Protein AF-A0A1L8MYR6-F1 (afdb_monomer_lite)

Sequence (296 aa):
MPVDNTTSDYEYAQKNYGFNWADGHLKSYANGYNIDGSSSDFSISAGVRAVRGEEGVYGVNNFDNTSAYTITDNATGLMWSKYDDGYINDDGTIMDDTDEGWGEGKTWTDTLTWVQTMNDASYGGHDDWRLPDVKELQSIVEYEKTVLPALDDGYFTLSREDCFVWSSTTCGDFTEMADYIAIGRGYGINLDDNTDSSSATVNDFVDTHGSGCMRADYKDTESTTTSLTTNYTVSQAPLLSREKWLDIYGFDTDDMSNYPYDYTDDTFTEFDLTNSENAADYIVLYNYALLVRDTE

Radius of gyration: 19.34 Å; chains: 1; bounding box: 52×50×55 Å

pLDDT: mean 80.3, std 16.9, range [21.88, 98.62]

Secondary structure (DSSP, 8-state):
----TTS-HHHHEEEEEEE-TTTS-EEEEEEEEETTS-EEEEE-----------TTSSS---EEE-SSSEEEETTTTEEEESB-GGGB-TTSPBPPTTSTTTT--B-HHHHHHHHHHHHHTTGGG-S--BPPPHHHHHHH--TT--SSSSS-TTT-B-S-SS-EEEEEEEPSS-TTEEEEEESS--EEE--SS-S-TT---GGGEEESS-TT-EEEEESSSSEEEEETTEEEEE---HHHHHHHHHHHHT--TT-GGG-----S--PPPP--GGG-S-GGGGS-PPBB---EEE--

Structure (mmCIF, N/CA/C/O backbone):
data_AF-A0A1L8MYR6-F1
#
_entry.id   AF-A0A1L8MYR6-F1
#
loop_
_atom_site.group_PDB
_atom_site.id
_atom_site.type_symbol
_atom_site.label_atom_id
_atom_site.label_alt_id
_atom_site.label_comp_id
_atom_site.label_asym_id
_atom_site.label_entity_id
_atom_site.label_seq_id
_atom_site.pdbx_PDB_ins_code
_atom_site.Cartn_x
_atom_site.Cartn_y
_atom_site.Cartn_z
_atom_site.occupancy
_atom_site.B_iso_or_equiv
_atom_site.auth_seq_id
_atom_site.auth_comp_id
_atom_site.auth_asym_id
_atom_site.auth_atom_id
_atom_site.pdbx_PDB_model_num
ATOM 1 N N . MET A 1 1 ? 2.474 1.208 -37.528 1.00 23.73 1 MET A N 1
ATOM 2 C CA . MET A 1 1 ? 1.670 1.432 -36.312 1.00 23.73 1 MET A CA 1
ATOM 3 C C . MET A 1 1 ? 2.660 1.992 -35.309 1.00 23.73 1 MET A C 1
ATOM 5 O O . MET A 1 1 ? 3.720 1.382 -35.218 1.00 23.73 1 MET A O 1
ATOM 9 N N . PRO A 1 2 ? 2.446 3.178 -34.722 1.00 24.22 2 PRO A N 1
ATOM 10 C CA . PRO A 1 2 ? 3.369 3.674 -33.709 1.00 24.22 2 PRO A CA 1
ATOM 11 C C . PRO A 1 2 ? 3.328 2.698 -32.529 1.00 24.22 2 PRO A C 1
ATOM 13 O O . PRO A 1 2 ? 2.243 2.261 -32.151 1.00 24.22 2 PRO A O 1
ATOM 16 N N . VAL A 1 3 ? 4.503 2.274 -32.068 1.00 21.88 3 VAL A N 1
ATOM 17 C CA . VAL A 1 3 ? 4.660 1.427 -30.884 1.00 21.88 3 VAL A CA 1
ATOM 18 C C . VAL A 1 3 ? 4.468 2.362 -29.701 1.00 21.88 3 VAL A C 1
ATOM 20 O O . VAL A 1 3 ? 5.158 3.377 -29.608 1.00 21.88 3 VAL A O 1
ATOM 23 N N . ASP A 1 4 ? 3.443 2.092 -28.909 1.00 26.50 4 ASP A N 1
ATOM 24 C CA . ASP A 1 4 ? 3.177 2.811 -27.678 1.00 26.50 4 ASP A CA 1
ATOM 25 C C . ASP A 1 4 ? 4.220 2.362 -26.650 1.00 26.50 4 ASP A C 1
ATOM 27 O O . ASP A 1 4 ? 4.202 1.214 -26.217 1.00 26.50 4 ASP A O 1
ATOM 31 N N . ASN A 1 5 ? 5.198 3.221 -26.360 1.00 29.94 5 ASN A N 1
ATOM 32 C CA . ASN A 1 5 ? 6.309 2.912 -25.454 1.00 29.94 5 ASN A CA 1
ATOM 33 C C . ASN A 1 5 ? 5.962 3.240 -23.988 1.00 29.94 5 ASN A C 1
ATOM 35 O O . ASN A 1 5 ? 6.862 3.302 -23.158 1.00 29.94 5 ASN A O 1
ATOM 39 N N . THR A 1 6 ? 4.684 3.479 -23.664 1.00 37.59 6 THR A N 1
ATOM 40 C CA . THR A 1 6 ? 4.226 3.761 -22.291 1.00 37.59 6 THR A CA 1
ATOM 41 C C . THR A 1 6 ? 3.677 2.533 -21.565 1.00 37.59 6 THR A C 1
ATOM 43 O O . THR A 1 6 ? 3.266 2.641 -20.415 1.00 37.59 6 THR A O 1
ATOM 46 N N . THR A 1 7 ? 3.667 1.361 -22.203 1.00 50.47 7 THR A N 1
ATOM 47 C CA . THR A 1 7 ? 3.293 0.092 -21.567 1.00 50.47 7 THR A CA 1
ATOM 48 C C . THR A 1 7 ? 4.437 -0.897 -21.696 1.00 50.47 7 THR A C 1
ATOM 50 O O . THR A 1 7 ? 4.795 -1.296 -22.802 1.00 50.47 7 THR A O 1
ATOM 53 N N . SER A 1 8 ? 5.013 -1.286 -20.561 1.00 60.59 8 SER A N 1
ATOM 54 C CA . SER A 1 8 ? 5.975 -2.383 -20.492 1.00 60.59 8 SER A CA 1
ATOM 55 C C . SER A 1 8 ? 5.298 -3.677 -20.951 1.00 60.59 8 SER A C 1
ATOM 57 O O . SER A 1 8 ? 4.188 -3.971 -20.501 1.00 60.59 8 SER A O 1
ATOM 59 N N . ASP A 1 9 ? 5.965 -4.501 -21.770 1.00 64.25 9 ASP A N 1
ATOM 60 C CA . ASP A 1 9 ? 5.505 -5.868 -22.099 1.00 64.25 9 ASP A CA 1
ATOM 61 C C . ASP A 1 9 ? 5.210 -6.690 -20.827 1.00 64.25 9 ASP A C 1
ATOM 63 O O . ASP A 1 9 ? 4.434 -7.648 -20.838 1.00 64.25 9 ASP A O 1
ATOM 67 N N . TYR A 1 10 ? 5.803 -6.275 -19.706 1.00 73.81 10 TYR A N 1
ATOM 68 C CA . TYR A 1 10 ? 5.585 -6.814 -18.377 1.00 73.81 10 TYR A CA 1
ATOM 69 C C . TYR A 1 10 ? 4.136 -6.717 -17.890 1.00 73.81 10 TYR A C 1
ATOM 71 O O . TYR A 1 10 ? 3.681 -7.618 -17.190 1.00 73.81 10 TYR A O 1
ATOM 79 N N . GLU A 1 11 ? 3.386 -5.675 -18.255 1.00 73.75 11 GLU A N 1
ATOM 80 C CA . GLU A 1 11 ? 1.979 -5.528 -17.852 1.00 73.75 11 GLU A CA 1
ATOM 81 C C . GLU A 1 11 ? 1.106 -6.626 -18.457 1.00 73.75 11 GLU A C 1
ATOM 83 O O . GLU A 1 11 ? 0.188 -7.133 -17.814 1.00 73.75 11 GLU A O 1
ATOM 88 N N . TYR A 1 12 ? 1.435 -7.032 -19.682 1.00 78.31 12 TYR A N 1
ATOM 89 C CA . TYR A 1 12 ? 0.698 -8.045 -20.423 1.00 78.31 12 TYR A CA 1
ATOM 90 C C . TYR A 1 12 ? 1.227 -9.455 -20.186 1.00 78.31 12 TYR A C 1
ATOM 92 O O . TYR A 1 12 ? 0.582 -10.409 -20.617 1.00 78.31 12 TYR A O 1
ATOM 100 N N . ALA A 1 13 ? 2.365 -9.611 -19.508 1.00 80.56 13 ALA A N 1
ATOM 101 C CA . ALA A 1 13 ? 2.983 -10.901 -19.251 1.00 80.56 13 ALA A CA 1
ATOM 102 C C . ALA A 1 13 ? 2.261 -11.678 -18.138 1.00 80.56 13 ALA A C 1
ATOM 104 O O . ALA A 1 13 ? 1.890 -11.137 -17.098 1.00 80.56 13 ALA A O 1
ATOM 105 N N . GLN A 1 14 ? 2.139 -12.993 -18.317 1.00 84.50 14 GLN A N 1
ATOM 106 C CA . GLN A 1 14 ? 1.873 -13.909 -17.216 1.00 84.50 14 GLN A CA 1
ATOM 107 C C . GLN A 1 14 ? 3.090 -13.978 -16.300 1.00 84.50 14 GLN A C 1
ATOM 109 O O . GLN A 1 14 ? 4.234 -14.129 -16.745 1.00 84.50 14 GLN A O 1
ATOM 114 N N . LYS A 1 15 ? 2.822 -13.917 -15.000 1.00 81.62 15 LYS A N 1
ATOM 115 C CA . LYS A 1 15 ? 3.837 -13.764 -13.966 1.00 81.62 15 LYS A CA 1
ATOM 116 C C . LYS A 1 15 ? 3.806 -14.946 -13.008 1.00 81.62 15 LYS A C 1
ATOM 118 O O . LYS A 1 15 ? 2.746 -15.450 -12.651 1.00 81.62 15 LYS A O 1
ATOM 123 N N . ASN A 1 16 ? 4.985 -15.369 -12.570 1.00 82.81 16 ASN A N 1
ATOM 124 C CA . ASN A 1 16 ? 5.144 -16.210 -11.390 1.00 82.81 16 ASN A CA 1
ATOM 125 C C . ASN A 1 16 ? 5.696 -15.352 -10.256 1.00 82.81 16 ASN A C 1
ATOM 127 O O . ASN A 1 16 ? 6.673 -14.637 -10.468 1.00 82.81 16 ASN A O 1
ATOM 131 N N . TYR A 1 17 ? 5.128 -15.469 -9.061 1.00 83.19 17 TYR A N 1
ATOM 132 C CA . TYR A 1 17 ? 5.632 -14.771 -7.882 1.00 83.19 17 TYR A CA 1
ATOM 133 C C . TYR A 1 17 ? 6.582 -15.662 -7.093 1.00 83.19 17 TYR A C 1
ATOM 135 O O . TYR A 1 17 ? 6.371 -16.870 -6.953 1.00 83.19 17 TYR A O 1
ATOM 143 N N . GLY A 1 18 ? 7.653 -15.068 -6.580 1.00 81.56 18 GLY A N 1
ATOM 144 C CA . GLY A 1 18 ? 8.654 -15.776 -5.801 1.00 81.56 18 GLY A CA 1
ATOM 145 C C . GLY A 1 18 ? 9.415 -14.849 -4.871 1.00 81.56 18 GLY A C 1
ATOM 146 O O . GLY A 1 18 ? 9.672 -13.691 -5.189 1.00 81.56 18 GLY A O 1
ATOM 147 N N . PHE A 1 19 ? 9.793 -15.380 -3.711 1.00 83.69 19 PHE A N 1
ATOM 148 C CA . PHE A 1 19 ? 10.692 -14.683 -2.804 1.00 83.69 19 PHE A CA 1
ATOM 149 C C . PHE A 1 19 ? 12.119 -14.750 -3.348 1.00 83.69 19 PHE A C 1
ATOM 151 O O . PHE A 1 19 ? 12.709 -15.836 -3.454 1.00 83.69 19 PHE A O 1
ATOM 158 N N . ASN A 1 20 ? 12.674 -13.592 -3.683 1.00 80.44 20 ASN A N 1
ATOM 159 C CA . ASN A 1 20 ? 14.042 -13.470 -4.138 1.00 80.44 20 ASN A CA 1
ATOM 160 C C . ASN A 1 20 ? 14.990 -13.414 -2.934 1.00 80.44 20 ASN A C 1
ATOM 162 O O . ASN A 1 20 ? 15.002 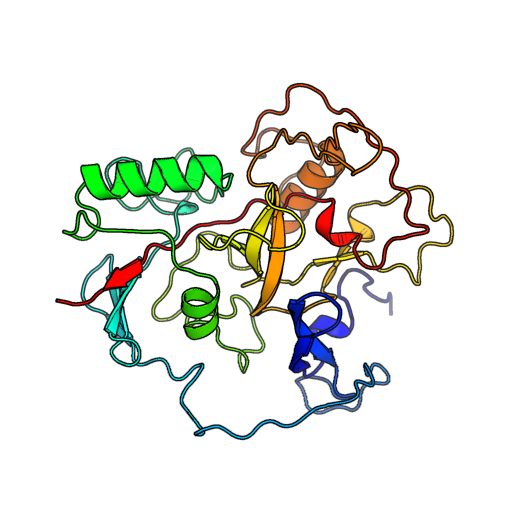-12.476 -2.148 1.00 80.44 20 ASN A O 1
ATOM 166 N N . TRP A 1 21 ? 15.823 -14.443 -2.794 1.00 75.62 21 TRP A N 1
ATOM 167 C CA . TRP A 1 21 ? 16.805 -14.529 -1.710 1.00 75.62 21 TRP A CA 1
ATOM 168 C C . TRP A 1 21 ? 18.002 -13.585 -1.869 1.00 75.62 21 TRP A C 1
ATOM 170 O O . TRP A 1 21 ? 18.764 -13.443 -0.915 1.00 75.62 21 TRP A O 1
ATOM 180 N N . ALA A 1 22 ? 18.216 -13.013 -3.057 1.00 71.88 22 ALA A N 1
ATOM 181 C CA . ALA A 1 22 ? 19.333 -12.105 -3.303 1.00 71.88 22 ALA A CA 1
ATOM 182 C C . ALA A 1 22 ? 19.083 -10.709 -2.720 1.00 71.88 22 ALA A C 1
ATOM 184 O O . ALA A 1 22 ? 20.019 -10.099 -2.218 1.00 71.88 22 ALA A O 1
ATOM 185 N N . ASP A 1 23 ? 17.835 -10.241 -2.773 1.00 69.25 23 ASP A N 1
ATOM 186 C CA . ASP A 1 23 ? 17.436 -8.896 -2.347 1.00 69.25 23 ASP A CA 1
ATOM 187 C C . ASP A 1 23 ? 16.376 -8.898 -1.234 1.00 69.25 23 ASP A C 1
ATOM 189 O O . ASP A 1 23 ? 16.026 -7.838 -0.739 1.00 69.25 23 ASP A O 1
ATOM 193 N N . GLY A 1 24 ? 15.854 -10.061 -0.829 1.00 75.31 24 GLY A N 1
ATOM 194 C CA . GLY A 1 24 ? 14.899 -10.177 0.273 1.00 75.31 24 GLY A CA 1
ATOM 195 C C . GLY A 1 24 ? 13.461 -9.774 -0.064 1.00 75.31 24 GLY A C 1
ATOM 196 O O . GLY A 1 24 ? 12.658 -9.649 0.859 1.00 75.31 24 GLY A O 1
ATOM 197 N N . HIS A 1 25 ? 13.114 -9.6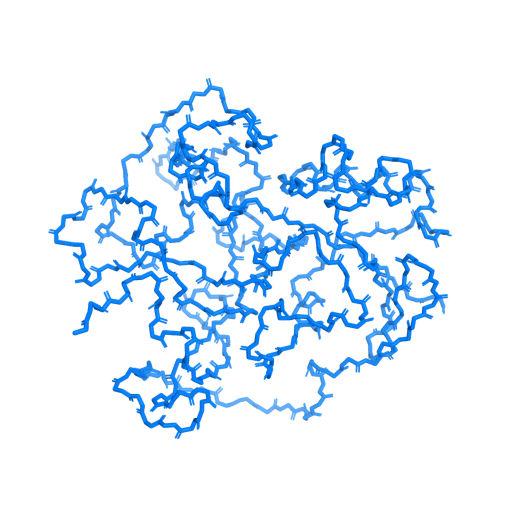04 -1.342 1.00 78.56 25 HIS A N 1
ATOM 198 C CA . HIS A 1 25 ? 11.799 -9.118 -1.762 1.00 78.56 25 HIS A CA 1
ATOM 199 C C . HIS A 1 25 ? 10.951 -10.192 -2.454 1.00 78.56 25 HIS A C 1
ATOM 201 O O . HIS A 1 25 ? 11.456 -11.097 -3.126 1.00 78.56 25 HIS A O 1
ATOM 207 N N . LEU A 1 26 ? 9.626 -10.071 -2.336 1.00 83.12 26 LEU A N 1
ATOM 208 C CA . LEU A 1 26 ? 8.692 -10.789 -3.202 1.00 83.12 26 LEU A CA 1
ATOM 209 C C . LEU A 1 26 ? 8.653 -10.110 -4.575 1.00 83.12 26 LEU A C 1
ATOM 211 O O . LEU A 1 26 ? 8.253 -8.952 -4.689 1.00 83.12 26 LEU A O 1
ATOM 215 N N . LYS A 1 27 ? 9.047 -10.845 -5.615 1.00 79.25 27 LYS A N 1
ATOM 216 C CA . LYS A 1 27 ? 9.094 -10.360 -6.996 1.00 79.25 27 LYS A CA 1
ATOM 217 C C . LYS A 1 27 ? 8.232 -11.217 -7.900 1.00 79.25 27 LYS A C 1
ATOM 219 O O . LYS A 1 27 ? 8.020 -12.403 -7.633 1.00 79.25 27 LYS A O 1
ATOM 224 N N . SER A 1 28 ? 7.776 -10.615 -8.988 1.00 81.75 28 SER A N 1
ATOM 225 C CA . SER A 1 28 ? 7.166 -11.351 -10.079 1.00 81.75 28 SER A CA 1
ATOM 226 C C . SER A 1 28 ? 8.189 -11.609 -11.193 1.00 81.75 28 SER A C 1
ATOM 228 O O . SER A 1 28 ? 9.241 -10.967 -11.270 1.00 81.75 28 SER A O 1
ATOM 230 N N . TYR A 1 29 ? 7.938 -12.638 -11.999 1.00 83.81 29 TYR A N 1
ATOM 231 C CA . TYR A 1 29 ? 8.828 -13.093 -13.062 1.00 83.81 29 TYR A CA 1
ATOM 232 C C . TYR A 1 29 ? 8.002 -13.536 -14.267 1.00 83.81 29 TYR A C 1
ATOM 234 O O . TYR A 1 29 ? 7.230 -14.495 -14.170 1.00 83.81 29 TYR A O 1
ATOM 242 N N . ALA A 1 30 ? 8.186 -12.868 -15.408 1.00 83.50 30 ALA A N 1
ATOM 243 C CA . ALA A 1 30 ? 7.490 -13.210 -16.643 1.00 83.50 30 ALA A CA 1
ATOM 244 C C . ALA A 1 30 ? 7.849 -14.622 -17.131 1.00 83.50 30 ALA A C 1
ATOM 246 O O . ALA A 1 30 ? 9.025 -14.996 -17.227 1.00 83.50 30 ALA A O 1
ATOM 247 N N . ASN A 1 31 ? 6.828 -15.407 -17.471 1.00 82.25 31 ASN A N 1
ATOM 248 C CA . ASN A 1 31 ? 6.968 -16.831 -17.784 1.00 82.25 31 ASN A CA 1
ATOM 249 C C . ASN A 1 31 ? 7.091 -17.146 -19.293 1.00 82.25 31 ASN A C 1
ATOM 251 O O . ASN A 1 31 ? 7.127 -18.323 -19.656 1.00 82.25 31 ASN A O 1
ATOM 255 N N . GLY A 1 32 ? 7.159 -16.127 -20.160 1.00 84.69 32 GLY A N 1
ATOM 256 C CA . GLY A 1 32 ? 7.197 -16.294 -21.620 1.00 84.69 32 GLY A CA 1
ATOM 257 C C . GLY A 1 32 ? 5.826 -16.391 -22.295 1.00 84.69 32 GLY A C 1
ATOM 258 O O . GLY A 1 32 ? 5.744 -16.778 -23.460 1.00 84.69 32 GLY A O 1
ATOM 259 N N . TYR A 1 33 ? 4.745 -16.055 -21.592 1.00 86.38 33 TYR A N 1
ATOM 260 C CA . TYR A 1 33 ? 3.397 -15.945 -22.146 1.00 86.38 33 TYR A CA 1
ATOM 261 C C . TYR A 1 33 ? 2.764 -14.620 -21.738 1.00 86.38 33 TYR A C 1
ATOM 263 O O . TYR A 1 33 ? 3.082 -14.075 -20.686 1.00 86.38 33 TYR A O 1
ATOM 271 N N . ASN A 1 34 ? 1.842 -14.128 -22.554 1.00 87.38 34 ASN A N 1
ATOM 272 C CA . ASN A 1 34 ? 0.967 -13.020 -22.207 1.00 87.38 34 ASN A CA 1
ATOM 273 C C . ASN A 1 34 ? -0.287 -13.531 -21.482 1.00 87.38 34 ASN A C 1
ATOM 275 O O . ASN A 1 34 ? -0.635 -14.712 -21.566 1.00 87.38 34 ASN A O 1
ATOM 279 N N . ILE A 1 35 ? -0.996 -12.643 -20.787 1.00 83.75 35 ILE A N 1
ATOM 280 C CA . ILE A 1 35 ? -2.235 -12.926 -20.048 1.00 83.75 35 ILE A CA 1
ATOM 281 C C . ILE A 1 35 ? -3.298 -13.565 -20.957 1.00 83.75 35 ILE A C 1
ATOM 283 O O . ILE A 1 35 ? -4.026 -14.454 -20.519 1.00 83.75 35 ILE A O 1
ATOM 287 N N . ASP A 1 36 ? -3.336 -13.201 -22.242 1.00 86.38 36 ASP A N 1
ATOM 288 C CA . ASP A 1 36 ? -4.236 -13.792 -23.244 1.00 86.38 36 ASP A CA 1
ATOM 289 C C . ASP A 1 36 ? -3.836 -15.216 -23.704 1.00 86.38 36 ASP A C 1
ATOM 291 O O . ASP A 1 36 ? -4.537 -15.840 -24.505 1.00 86.38 36 ASP A O 1
ATOM 295 N N . GLY A 1 37 ? -2.718 -15.743 -23.196 1.00 85.44 37 GLY A N 1
ATOM 296 C CA . GLY A 1 37 ? -2.168 -17.062 -23.505 1.00 85.44 37 GLY A CA 1
ATOM 297 C C . GLY A 1 37 ? -1.287 -17.111 -24.756 1.00 85.44 37 GLY A C 1
ATOM 298 O O . GLY A 1 37 ? -0.793 -18.189 -25.101 1.00 85.44 37 GLY A O 1
ATOM 299 N N . SER A 1 38 ? -1.076 -15.989 -25.450 1.00 89.19 38 SER A N 1
ATOM 300 C CA . SER A 1 38 ? -0.104 -15.912 -26.545 1.00 89.19 38 SER A CA 1
ATOM 301 C C . SER A 1 38 ? 1.328 -16.033 -26.017 1.00 89.19 38 SER A C 1
ATOM 303 O O . SER A 1 38 ? 1.623 -15.665 -24.884 1.00 89.19 38 SER A O 1
ATOM 305 N N . SER A 1 39 ? 2.236 -16.595 -26.817 1.00 87.94 39 SER A N 1
ATOM 306 C CA . SER A 1 39 ? 3.657 -16.647 -26.461 1.00 87.94 39 SER A CA 1
ATOM 307 C C . SER A 1 39 ? 4.264 -15.248 -26.493 1.00 87.94 39 SER A C 1
ATOM 309 O O . SER A 1 39 ? 4.025 -14.507 -27.448 1.00 87.94 39 SER A O 1
ATOM 311 N N . SER A 1 40 ? 5.099 -14.942 -25.508 1.00 83.38 40 SER A N 1
ATOM 312 C CA . SER A 1 40 ? 5.905 -13.729 -25.445 1.00 83.38 40 SER A CA 1
ATOM 313 C C . SER A 1 40 ? 7.382 -14.077 -25.609 1.00 83.38 40 SER A C 1
ATOM 315 O O . SER A 1 40 ? 7.854 -15.090 -25.090 1.00 83.38 40 SER A O 1
ATOM 317 N N . ASP A 1 41 ? 8.120 -13.222 -26.314 1.00 79.38 41 ASP A N 1
ATOM 318 C CA . ASP A 1 41 ? 9.582 -13.319 -26.387 1.00 79.38 41 ASP A CA 1
ATOM 319 C C . ASP A 1 41 ? 10.246 -12.843 -25.077 1.00 79.38 41 ASP A C 1
ATOM 321 O O . ASP A 1 41 ? 11.445 -13.044 -24.873 1.00 79.38 41 ASP A O 1
ATOM 325 N N . PHE A 1 42 ? 9.464 -12.261 -24.162 1.00 75.88 42 PHE A N 1
ATOM 326 C CA . PHE A 1 42 ? 9.910 -11.785 -22.862 1.00 75.88 42 PHE A CA 1
ATOM 327 C C . PHE A 1 42 ? 9.711 -12.849 -21.768 1.00 75.88 42 PHE A C 1
ATOM 329 O O . PHE A 1 42 ? 8.592 -13.208 -21.394 1.00 75.88 42 PHE A O 1
ATOM 336 N N . SER A 1 43 ? 10.819 -13.359 -21.224 1.00 77.69 43 SER A N 1
ATOM 337 C CA . SER A 1 43 ? 10.823 -14.286 -20.090 1.00 77.69 43 SER A CA 1
ATOM 338 C C . SER A 1 43 ? 12.031 -14.042 -19.195 1.00 77.69 43 SER A C 1
ATOM 340 O O . SER A 1 43 ? 13.161 -13.939 -19.676 1.00 77.69 43 SER A O 1
ATOM 342 N N . ILE A 1 44 ? 11.807 -14.024 -17.879 1.00 75.12 44 ILE A N 1
ATOM 343 C CA . ILE A 1 44 ? 12.885 -13.925 -16.894 1.00 75.12 44 ILE A CA 1
ATOM 344 C C . ILE A 1 44 ? 13.196 -15.329 -16.378 1.00 75.12 44 ILE A C 1
ATOM 346 O O . ILE A 1 44 ? 12.470 -15.903 -15.566 1.00 75.12 44 ILE A O 1
ATOM 350 N N . SER A 1 45 ? 14.296 -15.904 -16.866 1.00 71.75 45 SER A N 1
ATOM 351 C CA . SER A 1 45 ? 14.756 -17.227 -16.435 1.00 71.75 45 SER A CA 1
ATOM 352 C C . SER A 1 45 ? 15.306 -17.177 -15.007 1.00 71.75 45 SER A C 1
ATOM 354 O O . SER A 1 45 ? 16.425 -16.720 -14.789 1.00 71.75 45 SER A O 1
ATOM 356 N N . ALA A 1 46 ? 14.550 -17.700 -14.039 1.00 73.31 46 ALA A N 1
ATOM 357 C CA . ALA A 1 46 ? 14.966 -17.793 -12.640 1.00 73.31 46 ALA A CA 1
ATOM 358 C C . ALA A 1 46 ? 15.199 -19.249 -12.200 1.00 73.31 46 ALA A C 1
ATOM 360 O O . ALA A 1 46 ? 14.428 -20.160 -12.512 1.00 73.31 46 ALA A O 1
ATOM 361 N N . GLY A 1 47 ? 16.268 -19.478 -11.434 1.00 79.44 47 GLY A N 1
ATOM 362 C CA . GLY A 1 47 ? 16.491 -20.754 -10.757 1.00 79.44 47 GLY A CA 1
ATOM 363 C C . GLY A 1 47 ? 15.549 -20.889 -9.563 1.00 79.44 47 GLY A C 1
ATOM 364 O O . GLY A 1 47 ? 15.745 -20.227 -8.549 1.00 79.44 47 GLY A O 1
ATOM 365 N N . VAL A 1 48 ? 14.542 -21.756 -9.657 1.00 82.50 48 VAL A N 1
ATOM 366 C CA . VAL A 1 48 ? 13.549 -21.929 -8.587 1.00 82.50 48 VAL A CA 1
ATOM 367 C C . VAL A 1 48 ? 13.987 -22.967 -7.553 1.00 82.50 48 VAL A C 1
ATOM 369 O O . VAL A 1 48 ? 14.472 -24.052 -7.886 1.00 82.50 48 VAL A O 1
ATOM 372 N N . ARG A 1 49 ? 13.762 -22.664 -6.270 1.00 82.88 49 ARG A N 1
ATOM 373 C CA . ARG A 1 49 ? 13.805 -23.648 -5.182 1.00 82.88 49 ARG A CA 1
ATOM 374 C C . ARG A 1 49 ? 12.387 -23.879 -4.678 1.00 82.88 49 ARG A C 1
ATOM 376 O O . ARG A 1 49 ? 11.872 -23.081 -3.906 1.00 82.88 49 ARG A O 1
ATOM 383 N N . ALA A 1 50 ? 11.788 -24.999 -5.067 1.00 82.12 50 ALA A N 1
ATOM 384 C CA . ALA A 1 50 ? 10.526 -25.427 -4.479 1.00 82.12 50 ALA A CA 1
ATOM 385 C C . ALA A 1 50 ? 10.740 -25.828 -3.010 1.00 82.12 50 ALA A C 1
ATOM 387 O O . ALA A 1 50 ? 11.646 -26.607 -2.689 1.00 82.12 50 ALA A O 1
ATOM 388 N N . VAL A 1 51 ? 9.907 -25.295 -2.121 1.00 81.94 51 VAL A N 1
ATOM 389 C CA . VAL A 1 51 ? 9.870 -25.652 -0.699 1.00 81.94 51 VAL A CA 1
ATOM 390 C C . VAL A 1 51 ? 8.585 -26.420 -0.399 1.00 81.94 51 VAL A C 1
ATOM 392 O O . VAL A 1 51 ? 7.587 -26.275 -1.096 1.00 81.94 51 VAL A O 1
ATOM 395 N N . ARG A 1 52 ? 8.613 -27.281 0.621 1.00 83.19 52 ARG A N 1
ATOM 396 C CA . ARG A 1 52 ? 7.415 -27.996 1.083 1.00 83.19 52 ARG A CA 1
ATOM 397 C C . ARG A 1 52 ? 6.553 -27.071 1.944 1.00 83.19 52 ARG A C 1
ATOM 399 O O . ARG A 1 52 ? 7.090 -26.402 2.822 1.00 83.19 52 ARG A O 1
ATOM 406 N N . GLY A 1 53 ? 5.243 -27.119 1.751 1.00 76.50 53 GLY A N 1
ATOM 407 C CA . GLY A 1 53 ? 4.250 -26.391 2.537 1.00 76.50 53 GLY A CA 1
ATOM 408 C C . GLY A 1 53 ? 2.879 -27.041 2.384 1.00 76.50 53 GLY A C 1
ATOM 409 O O . GLY A 1 53 ? 2.714 -27.943 1.561 1.00 76.50 53 GLY A O 1
ATOM 410 N N . GLU A 1 54 ? 1.929 -26.626 3.210 1.00 79.44 54 GLU A N 1
ATOM 411 C CA . GLU A 1 54 ? 0.517 -26.922 2.974 1.00 79.44 54 GLU A CA 1
ATOM 412 C C . GLU A 1 54 ? 0.005 -25.974 1.876 1.00 79.44 54 GLU A C 1
ATOM 414 O O . GLU A 1 54 ? 0.348 -24.791 1.861 1.00 79.44 54 GLU A O 1
ATOM 419 N N . GLU A 1 55 ? -0.748 -26.509 0.915 1.00 74.75 55 GLU A N 1
ATOM 420 C CA . GLU A 1 55 ? -1.396 -25.701 -0.124 1.00 74.75 55 GLU A CA 1
ATOM 421 C C . GLU A 1 55 ? -2.564 -24.909 0.479 1.00 74.75 55 GLU A C 1
ATOM 423 O O . GLU A 1 55 ? -3.196 -25.366 1.432 1.00 74.75 55 GLU A O 1
ATOM 428 N N . GLY A 1 56 ? -2.863 -23.733 -0.080 1.00 67.75 56 GLY A N 1
ATOM 429 C CA . GLY A 1 56 ? -3.997 -22.916 0.364 1.00 67.75 56 GLY A CA 1
ATOM 430 C C . GLY A 1 56 ? -3.834 -22.299 1.759 1.00 67.75 56 GLY A C 1
ATOM 431 O O . GLY A 1 56 ? -4.827 -22.081 2.443 1.00 67.75 56 GLY A O 1
ATOM 432 N N . VAL A 1 57 ? -2.595 -22.054 2.197 1.00 68.31 57 VAL A N 1
ATOM 433 C CA . VAL A 1 57 ? -2.305 -21.352 3.465 1.00 68.31 57 VAL A CA 1
ATOM 434 C C . VAL A 1 57 ? -2.123 -19.845 3.268 1.00 68.31 57 VAL A C 1
ATOM 436 O O . VAL A 1 57 ? -2.512 -19.070 4.131 1.00 68.31 57 VAL A O 1
ATOM 439 N N . TYR A 1 58 ? -1.535 -19.425 2.145 1.00 64.88 58 TYR A N 1
ATOM 440 C CA . TYR A 1 58 ? -1.324 -18.016 1.794 1.00 64.88 58 TYR A CA 1
ATOM 441 C C . TYR A 1 58 ? -2.221 -17.625 0.619 1.00 64.88 58 TYR A C 1
ATOM 443 O O . TYR A 1 58 ? -2.393 -18.431 -0.297 1.00 64.88 58 TYR A O 1
ATOM 451 N N . GLY A 1 59 ? -2.768 -16.405 0.648 1.00 66.69 59 GLY A N 1
ATOM 452 C CA . GLY A 1 59 ? -3.653 -15.884 -0.402 1.00 66.69 59 GLY A CA 1
ATOM 453 C C . GLY A 1 59 ? -5.036 -16.544 -0.446 1.00 66.69 59 GLY A C 1
ATOM 454 O O . GLY A 1 59 ? -5.707 -16.495 -1.471 1.00 66.69 59 GLY A O 1
ATOM 455 N N . VAL A 1 60 ? -5.458 -17.207 0.638 1.00 80.50 60 VAL A N 1
ATOM 456 C CA . VAL A 1 60 ? -6.826 -17.722 0.781 1.00 80.50 60 VAL A CA 1
ATOM 457 C C . VAL A 1 60 ? -7.597 -16.753 1.655 1.00 80.50 60 VAL A C 1
ATOM 459 O O . VAL A 1 60 ? -7.647 -16.908 2.870 1.00 80.50 60 VAL A O 1
ATOM 462 N N . ASN A 1 61 ? -8.178 -15.747 1.018 1.00 85.75 61 ASN A N 1
ATOM 463 C CA . ASN A 1 61 ? -8.995 -14.750 1.689 1.00 85.75 61 ASN A CA 1
ATOM 464 C C . ASN A 1 61 ? -10.382 -15.320 2.013 1.00 85.75 61 ASN A C 1
ATOM 466 O O . ASN A 1 61 ? -10.992 -15.998 1.181 1.00 85.75 61 ASN A O 1
ATOM 470 N N . ASN A 1 62 ? -10.905 -15.038 3.209 1.00 93.12 62 ASN A N 1
ATOM 471 C CA . ASN A 1 62 ? -12.292 -15.350 3.567 1.00 93.12 62 ASN A CA 1
ATOM 472 C C . ASN A 1 62 ? -12.961 -14.123 4.191 1.00 93.12 62 ASN A C 1
ATOM 474 O O . ASN A 1 62 ? -13.186 -14.061 5.406 1.00 93.12 62 ASN A O 1
ATOM 478 N N . PHE A 1 63 ? -13.232 -13.143 3.330 1.00 95.94 63 PHE A N 1
ATOM 479 C CA . PHE A 1 63 ? -13.734 -11.840 3.725 1.00 95.94 63 PHE A CA 1
ATOM 480 C C . PHE A 1 63 ? -15.248 -11.827 3.953 1.00 95.94 63 PHE A C 1
ATOM 482 O O . PHE A 1 63 ? -16.039 -12.214 3.090 1.00 95.94 63 PHE A O 1
ATOM 489 N N . ASP A 1 64 ? -15.650 -11.265 5.086 1.00 96.00 64 ASP A N 1
ATOM 490 C CA . ASP A 1 64 ? -17.020 -10.879 5.392 1.00 96.00 64 ASP A CA 1
ATOM 491 C C . ASP A 1 64 ? -17.099 -9.361 5.562 1.00 96.00 64 ASP A C 1
ATOM 493 O O . ASP A 1 64 ? -16.292 -8.740 6.255 1.00 96.00 64 ASP A O 1
ATOM 497 N N . ASN A 1 65 ? -18.098 -8.745 4.931 1.00 92.19 65 ASN A N 1
ATOM 498 C CA . ASN A 1 65 ? -18.335 -7.315 5.083 1.00 92.19 65 ASN A CA 1
ATOM 499 C C . ASN A 1 65 ? -19.081 -7.054 6.402 1.00 92.19 65 ASN A C 1
ATOM 501 O O . ASN A 1 65 ? -20.300 -7.239 6.484 1.00 92.19 65 ASN A O 1
ATOM 505 N N . THR A 1 66 ? -18.339 -6.660 7.434 1.00 86.75 66 THR A N 1
ATOM 506 C CA . THR A 1 66 ? -18.833 -6.582 8.817 1.00 86.75 66 THR A CA 1
ATOM 507 C C . THR A 1 66 ? -19.522 -5.254 9.112 1.00 86.75 66 THR A C 1
ATOM 509 O O . THR A 1 66 ? -20.467 -5.201 9.904 1.00 86.75 66 THR A O 1
ATOM 512 N N . SER A 1 67 ? -19.097 -4.171 8.459 1.00 92.81 67 SER A N 1
ATOM 513 C CA . SER A 1 67 ? -19.715 -2.852 8.603 1.00 92.81 67 SER A CA 1
ATOM 514 C C . SER A 1 67 ? -19.555 -2.002 7.338 1.00 92.81 67 SER A C 1
ATOM 516 O O . SER A 1 67 ? -19.111 -2.479 6.301 1.00 92.81 67 SER A O 1
ATOM 518 N N . ALA A 1 68 ? -19.927 -0.722 7.404 1.00 92.50 68 ALA A N 1
ATOM 519 C CA . ALA A 1 68 ? -19.617 0.215 6.326 1.00 92.50 68 ALA A CA 1
ATOM 520 C C . ALA A 1 68 ? -18.108 0.521 6.213 1.00 92.50 68 ALA A C 1
ATOM 522 O O . ALA A 1 68 ? -17.680 0.964 5.157 1.00 92.50 68 ALA A O 1
ATOM 523 N N . TYR A 1 69 ? -17.323 0.274 7.268 1.00 96.62 69 TYR A N 1
ATOM 524 C CA . TYR A 1 69 ? -15.926 0.709 7.393 1.00 96.62 69 TYR A CA 1
ATOM 525 C C . TYR A 1 69 ? -14.921 -0.438 7.511 1.00 96.62 69 TYR A C 1
ATOM 527 O O . TYR A 1 69 ? -13.722 -0.209 7.370 1.00 96.62 69 TYR A O 1
ATOM 535 N N . THR A 1 70 ? -15.385 -1.655 7.803 1.00 97.31 70 THR A N 1
ATOM 536 C CA . THR A 1 70 ? -14.516 -2.767 8.202 1.00 97.31 70 THR A CA 1
ATOM 537 C C . THR A 1 70 ? -14.862 -4.069 7.497 1.00 97.31 70 THR A C 1
ATOM 539 O O . THR A 1 70 ? -16.032 -4.383 7.257 1.00 97.31 70 THR A O 1
ATOM 542 N N . ILE A 1 71 ? -13.817 -4.842 7.213 1.00 97.69 71 ILE A N 1
ATOM 543 C CA . ILE A 1 71 ? -13.872 -6.164 6.590 1.00 97.69 71 ILE A CA 1
ATOM 544 C C . ILE A 1 71 ? -13.270 -7.161 7.575 1.00 97.69 71 ILE A C 1
ATOM 546 O O . ILE A 1 71 ? -12.174 -6.940 8.079 1.00 97.69 71 ILE A O 1
ATOM 550 N N . THR A 1 72 ? -13.955 -8.263 7.855 1.00 97.19 72 THR A N 1
ATOM 551 C CA . THR A 1 72 ? -13.391 -9.354 8.657 1.00 97.19 72 THR A CA 1
ATOM 552 C C . THR A 1 72 ? -12.798 -10.411 7.741 1.00 97.19 72 THR A C 1
ATOM 554 O O . THR A 1 72 ? -13.496 -10.919 6.873 1.00 97.19 72 THR A O 1
ATOM 557 N N . ASP A 1 73 ? -11.537 -10.773 7.954 1.00 95.75 73 ASP A N 1
ATOM 558 C CA . ASP A 1 73 ? -10.886 -11.900 7.299 1.00 95.75 73 ASP A CA 1
ATOM 559 C C . ASP A 1 73 ? -10.872 -13.126 8.220 1.00 95.75 73 ASP A C 1
ATOM 561 O O . ASP A 1 73 ? -10.030 -13.284 9.109 1.00 95.75 73 ASP A O 1
ATOM 565 N N . ASN A 1 74 ? -11.814 -14.035 7.984 1.00 94.19 74 ASN A N 1
ATOM 566 C CA . ASN A 1 74 ? -11.951 -15.259 8.767 1.00 94.19 74 ASN A CA 1
ATOM 567 C C . ASN A 1 74 ? -10.813 -16.265 8.527 1.00 94.19 74 ASN A C 1
ATOM 569 O O . ASN A 1 74 ? -10.711 -17.243 9.271 1.00 94.19 74 ASN A O 1
ATOM 573 N N . ALA A 1 75 ? -10.003 -16.095 7.476 1.00 91.69 75 ALA A N 1
ATOM 574 C CA . ALA A 1 75 ? -8.882 -16.991 7.201 1.00 91.69 75 ALA A CA 1
ATOM 575 C C . ALA A 1 75 ? -7.694 -16.707 8.127 1.00 91.69 75 ALA A C 1
ATOM 577 O O . ALA A 1 75 ? -7.030 -17.640 8.585 1.00 91.69 75 ALA A O 1
ATOM 578 N N . THR A 1 76 ? -7.458 -15.432 8.434 1.00 92.31 76 THR A N 1
ATOM 579 C CA . THR A 1 76 ? -6.342 -14.976 9.273 1.00 92.31 76 THR A CA 1
ATOM 580 C C . THR A 1 76 ? -6.761 -14.627 10.701 1.00 92.31 76 THR A C 1
ATOM 582 O O . THR A 1 76 ? -5.912 -14.616 11.591 1.00 92.31 76 THR A O 1
ATOM 585 N N . GLY A 1 77 ? -8.055 -14.395 10.949 1.00 94.12 77 GLY A N 1
ATOM 586 C CA . GLY A 1 77 ? -8.536 -13.860 12.228 1.00 94.12 77 GLY A CA 1
ATOM 587 C C . GLY A 1 77 ? -8.231 -12.368 12.384 1.00 94.12 77 GLY A C 1
ATOM 588 O O . GLY A 1 77 ? -8.100 -11.875 13.505 1.00 94.12 77 GLY A O 1
ATOM 589 N N . LEU A 1 78 ? -8.086 -11.662 11.262 1.00 96.56 78 LEU A N 1
ATOM 590 C CA . LEU A 1 78 ? -7.831 -10.229 11.211 1.00 96.56 78 LEU A CA 1
ATOM 591 C C . LEU A 1 78 ? -9.092 -9.474 10.790 1.00 96.56 78 LEU A C 1
ATOM 593 O O . LEU A 1 78 ? -9.998 -10.009 10.150 1.00 96.56 78 LEU A O 1
ATOM 597 N N . MET A 1 79 ? -9.149 -8.199 11.143 1.00 97.94 79 MET A N 1
ATOM 598 C CA . MET A 1 79 ? -10.123 -7.248 10.629 1.00 97.94 79 MET A CA 1
ATOM 599 C C . MET A 1 79 ? -9.381 -6.068 10.018 1.00 97.94 79 MET A C 1
ATOM 601 O O . MET A 1 79 ? -8.461 -5.528 10.627 1.00 97.94 79 MET A O 1
ATOM 605 N N . TRP A 1 80 ? -9.816 -5.669 8.833 1.00 98.19 80 TRP A N 1
ATOM 606 C CA . TRP A 1 80 ? -9.199 -4.649 8.002 1.00 98.19 80 TRP A CA 1
ATOM 607 C C . TRP A 1 80 ? -10.078 -3.406 7.899 1.00 98.19 80 TRP A C 1
ATOM 609 O O . TRP A 1 80 ? -11.312 -3.510 7.925 1.00 98.19 80 TRP A O 1
ATOM 619 N N . SER A 1 81 ? -9.459 -2.236 7.720 1.00 98.25 81 SER A N 1
ATOM 620 C CA . SER A 1 81 ? -10.173 -1.078 7.185 1.00 98.25 81 SER A CA 1
ATOM 621 C C . SER A 1 81 ? -10.597 -1.352 5.746 1.00 98.25 81 SER A C 1
ATOM 623 O O . SER A 1 81 ? -9.867 -1.947 4.955 1.00 98.25 81 SER A O 1
ATOM 625 N N . LYS A 1 82 ? -11.802 -0.903 5.401 1.00 97.56 82 LYS A N 1
ATOM 626 C CA . LYS A 1 82 ? -12.321 -0.978 4.035 1.00 97.56 82 LYS A CA 1
ATOM 627 C C . LYS A 1 82 ? -11.675 0.048 3.108 1.00 97.56 82 LYS A C 1
ATOM 629 O O . LYS A 1 82 ? -11.472 -0.226 1.930 1.00 97.56 82 LYS A O 1
ATOM 634 N N . TYR A 1 83 ? -11.397 1.216 3.662 1.00 97.38 83 TYR A N 1
ATOM 635 C CA . TYR A 1 83 ? -10.842 2.359 2.962 1.00 97.38 83 TYR A CA 1
ATOM 636 C C . TYR A 1 83 ? -9.372 2.533 3.325 1.00 97.38 83 TYR A C 1
ATOM 638 O O . TYR A 1 83 ? -8.968 2.192 4.447 1.00 97.38 83 TYR A O 1
ATOM 646 N N . ASP A 1 84 ? -8.606 3.053 2.372 1.00 96.94 84 ASP A N 1
ATOM 647 C CA . ASP A 1 84 ? -7.281 3.590 2.641 1.00 96.94 84 ASP A CA 1
ATOM 648 C C . ASP A 1 84 ? -7.360 4.964 3.327 1.00 96.94 84 ASP A C 1
ATOM 650 O O . ASP A 1 84 ? -8.432 5.545 3.517 1.00 96.94 84 ASP A O 1
ATOM 654 N N . ASP A 1 85 ? -6.208 5.474 3.740 1.00 95.50 85 ASP A N 1
ATOM 655 C CA . ASP A 1 85 ? -6.060 6.770 4.395 1.00 95.50 85 ASP A CA 1
ATOM 656 C C . ASP A 1 85 ? -6.399 7.967 3.495 1.00 95.50 85 ASP A C 1
ATOM 658 O O . ASP A 1 85 ? -6.816 9.003 4.008 1.00 95.50 85 ASP A O 1
ATOM 662 N N . GLY A 1 86 ? -6.300 7.816 2.172 1.00 94.06 86 GLY A N 1
ATOM 663 C CA . GLY A 1 86 ? -6.720 8.824 1.192 1.00 94.06 86 GLY A CA 1
ATOM 664 C C . GLY A 1 86 ? -8.241 9.000 1.082 1.00 94.06 86 GLY A C 1
ATOM 665 O O . GLY A 1 86 ? -8.704 9.919 0.407 1.00 94.06 86 GLY A O 1
ATOM 666 N N . TYR A 1 87 ? -9.026 8.134 1.727 1.00 95.62 87 TYR A N 1
ATOM 667 C CA . TYR A 1 87 ? -10.489 8.186 1.756 1.00 95.62 87 TYR A CA 1
ATOM 668 C C . TYR A 1 87 ? -11.075 8.644 3.092 1.00 95.62 87 TYR A C 1
ATOM 670 O O . TYR A 1 87 ? -12.301 8.697 3.208 1.00 95.62 87 TYR A O 1
ATOM 678 N N . ILE A 1 88 ? -10.263 8.906 4.119 1.00 96.31 88 ILE A N 1
ATOM 679 C CA . ILE A 1 88 ? -10.751 9.051 5.496 1.00 96.31 88 ILE A CA 1
ATOM 680 C C . ILE A 1 88 ? -10.282 10.363 6.125 1.00 96.31 88 ILE A C 1
ATOM 682 O O . ILE A 1 88 ? -9.087 10.609 6.266 1.00 96.31 88 ILE A O 1
ATOM 686 N N . ASN A 1 89 ? -11.247 11.171 6.574 1.00 95.12 89 ASN A N 1
ATOM 687 C CA . ASN A 1 89 ? -11.020 12.378 7.369 1.00 95.12 89 ASN A CA 1
ATOM 688 C C . ASN A 1 89 ? -10.450 12.044 8.751 1.00 95.12 89 ASN A C 1
ATOM 690 O O . ASN A 1 89 ? -10.709 10.973 9.297 1.00 95.12 89 ASN A O 1
ATOM 694 N N . ASP A 1 90 ? -9.787 13.013 9.385 1.00 94.88 90 ASP A N 1
ATOM 695 C CA . ASP A 1 90 ? -9.250 12.880 10.749 1.00 94.88 90 ASP A CA 1
ATOM 696 C C . ASP A 1 90 ? -10.316 12.532 11.810 1.00 94.88 90 ASP A C 1
ATOM 698 O O . ASP A 1 90 ? -9.988 12.020 12.877 1.00 94.88 90 ASP A O 1
ATOM 702 N N . ASP A 1 91 ? -11.601 12.785 11.541 1.00 95.12 91 ASP A N 1
ATOM 703 C CA . ASP A 1 91 ? -12.709 12.400 12.424 1.00 95.12 91 ASP A CA 1
ATOM 704 C C . ASP A 1 91 ? -13.266 10.985 12.155 1.00 95.12 91 ASP A C 1
ATOM 706 O O . ASP A 1 91 ? -14.257 10.581 12.769 1.00 95.12 91 ASP A O 1
ATOM 710 N N . GLY A 1 92 ? -12.640 10.225 11.250 1.00 95.38 92 GLY A N 1
ATOM 711 C CA . GLY A 1 92 ? -13.022 8.864 10.873 1.00 95.38 92 GLY A CA 1
ATOM 712 C C . GLY A 1 92 ? -14.184 8.781 9.875 1.00 95.38 92 GLY A C 1
ATOM 713 O O . GLY A 1 92 ? -14.695 7.686 9.618 1.00 95.38 92 GLY A O 1
ATOM 714 N N . THR A 1 93 ? -14.646 9.908 9.324 1.00 95.44 93 THR A N 1
ATOM 715 C CA . THR A 1 93 ? -15.670 9.921 8.268 1.00 95.44 93 THR A CA 1
ATOM 716 C C . THR A 1 93 ? -15.066 9.716 6.877 1.00 95.44 93 THR A C 1
ATOM 718 O O . THR A 1 93 ? -13.895 10.000 6.647 1.00 95.44 93 THR A O 1
ATOM 721 N N . ILE A 1 94 ? -15.870 9.200 5.941 1.00 95.56 94 ILE A N 1
ATOM 722 C CA . ILE A 1 94 ? -15.449 8.987 4.547 1.00 95.56 94 ILE A CA 1
ATOM 723 C C . ILE A 1 94 ? -15.420 10.335 3.819 1.00 95.56 94 ILE A C 1
ATOM 725 O O . ILE A 1 94 ? -16.403 11.075 3.888 1.00 95.56 94 ILE A O 1
ATOM 729 N N . MET A 1 95 ? -14.318 10.604 3.122 1.00 94.38 95 MET A N 1
ATOM 730 C CA . MET A 1 95 ? -14.115 11.735 2.220 1.00 94.38 95 MET A CA 1
ATOM 731 C C . MET A 1 95 ? -14.820 11.528 0.873 1.00 94.38 95 MET A C 1
ATOM 733 O O . MET A 1 95 ? -14.948 10.405 0.375 1.00 94.38 95 MET A O 1
ATOM 737 N N . ASP A 1 96 ? -15.225 12.634 0.264 1.00 90.62 96 ASP A N 1
ATOM 738 C CA . ASP A 1 96 ? -15.665 12.751 -1.127 1.00 90.62 96 ASP A CA 1
ATOM 739 C C . ASP A 1 96 ? -14.517 13.279 -2.012 1.00 90.62 96 ASP A C 1
ATOM 741 O O . ASP A 1 96 ? -13.581 13.892 -1.505 1.00 90.62 96 ASP A O 1
ATOM 745 N N . ASP A 1 97 ? -14.580 13.078 -3.335 1.00 87.12 97 ASP A N 1
ATOM 746 C CA . ASP A 1 97 ? -13.523 13.516 -4.269 1.00 87.12 97 ASP A CA 1
ATOM 747 C C . ASP A 1 97 ? -13.370 15.045 -4.372 1.00 87.12 97 ASP A C 1
ATOM 749 O O . ASP A 1 97 ? -12.437 15.557 -4.995 1.00 87.12 97 ASP A O 1
ATOM 753 N N . THR A 1 98 ? -14.281 15.779 -3.732 1.00 89.00 98 THR A N 1
ATOM 754 C CA . THR A 1 98 ? -14.245 17.233 -3.582 1.00 89.00 98 THR A CA 1
ATOM 755 C C . THR A 1 98 ? -13.649 17.724 -2.260 1.00 89.00 98 THR A C 1
ATOM 757 O O . THR A 1 98 ? -13.466 18.939 -2.112 1.00 89.00 98 THR A O 1
ATOM 760 N N . ASP A 1 99 ? -13.350 16.828 -1.315 1.00 89.88 99 ASP A N 1
ATOM 761 C CA . ASP A 1 99 ? -12.741 17.184 -0.033 1.00 89.88 99 ASP A CA 1
ATOM 762 C C . ASP A 1 99 ? -11.239 17.484 -0.182 1.00 89.88 99 ASP A C 1
ATOM 764 O O . ASP A 1 99 ? -10.526 16.905 -1.004 1.00 89.88 99 ASP A O 1
ATOM 768 N N . GLU A 1 100 ? -10.743 18.419 0.633 1.00 86.69 100 GLU A N 1
ATOM 769 C CA . GLU A 1 100 ? -9.309 18.711 0.729 1.00 86.69 100 GLU A CA 1
ATOM 770 C C . GLU A 1 100 ? -8.573 17.487 1.293 1.00 86.69 100 GLU A C 1
ATOM 772 O O . GLU A 1 100 ? -8.989 16.931 2.309 1.00 86.69 100 GLU A O 1
ATOM 777 N N . GLY A 1 101 ? -7.490 17.063 0.639 1.00 85.81 101 GLY A N 1
ATOM 778 C CA . GLY A 1 101 ? -6.748 15.861 1.024 1.00 85.81 101 GLY A CA 1
ATOM 779 C C . GLY A 1 101 ? -7.238 14.559 0.381 1.00 85.81 101 GLY A C 1
ATOM 780 O O . GLY A 1 101 ? -6.627 13.512 0.608 1.00 85.81 101 GLY A O 1
ATOM 781 N N . TRP A 1 102 ? -8.312 14.584 -0.422 1.00 90.62 102 TRP A N 1
ATOM 782 C CA . TRP A 1 102 ? -8.819 13.366 -1.058 1.00 90.62 102 TRP A CA 1
ATOM 783 C C . TRP A 1 102 ? -7.772 12.721 -1.973 1.00 90.62 102 TRP A C 1
ATOM 785 O O . TRP A 1 102 ? -7.213 13.346 -2.879 1.00 90.62 102 TRP A O 1
ATOM 795 N N . GLY A 1 103 ? -7.538 11.428 -1.759 1.00 88.94 103 GLY A N 1
ATOM 796 C CA . GLY A 1 103 ? -6.596 10.640 -2.545 1.00 88.94 103 GLY A CA 1
ATOM 797 C C . GLY A 1 103 ? -5.134 11.042 -2.371 1.00 88.94 103 GLY A C 1
ATOM 798 O O . GLY A 1 103 ? -4.308 10.644 -3.196 1.00 88.94 103 GLY A O 1
ATOM 799 N N . GLU A 1 104 ? -4.799 11.792 -1.322 1.00 87.81 104 GLU A N 1
ATOM 800 C CA . GLU A 1 104 ? -3.421 12.080 -0.933 1.00 87.81 104 GLU A CA 1
ATOM 801 C C . GLU A 1 104 ? -2.877 10.946 -0.049 1.00 87.81 104 GLU A C 1
ATOM 803 O O . GLU A 1 104 ? -3.399 10.679 1.034 1.00 87.81 104 GLU A O 1
ATOM 808 N N . GLY A 1 105 ? -1.820 10.266 -0.512 1.00 87.12 105 GLY A N 1
ATOM 809 C CA . GLY A 1 105 ? -1.092 9.285 0.306 1.00 87.12 105 GLY A CA 1
ATOM 810 C C . GLY A 1 105 ? -0.329 9.955 1.453 1.00 87.12 105 GLY A C 1
ATOM 811 O O . GLY A 1 105 ? -0.317 11.186 1.547 1.00 87.12 105 GLY A O 1
ATOM 812 N N . LYS A 1 106 ? 0.379 9.178 2.287 1.00 88.94 106 LYS A N 1
ATOM 813 C CA . LYS A 1 106 ? 1.149 9.681 3.452 1.00 88.94 106 LYS A CA 1
ATOM 814 C C . LYS A 1 106 ? 2.607 9.200 3.457 1.00 88.94 106 LYS A C 1
ATOM 816 O O . LYS A 1 106 ? 2.935 8.121 2.953 1.00 88.94 106 LYS A O 1
ATOM 821 N N . THR A 1 107 ? 3.507 9.967 4.088 1.00 88.81 107 THR A N 1
ATOM 822 C CA . THR A 1 107 ? 4.807 9.403 4.492 1.00 88.81 107 THR A CA 1
ATOM 823 C C . THR A 1 107 ? 4.563 8.258 5.472 1.00 88.81 107 THR A C 1
ATOM 825 O O . THR A 1 107 ? 3.504 8.165 6.105 1.00 88.81 107 THR A O 1
ATOM 828 N N . TRP A 1 108 ? 5.545 7.377 5.648 1.00 91.06 108 TRP A N 1
ATOM 829 C CA . TRP A 1 108 ? 5.416 6.317 6.644 1.00 91.06 108 TRP A CA 1
ATOM 830 C C . TRP A 1 108 ? 5.286 6.895 8.063 1.00 91.06 108 TRP A C 1
ATOM 832 O O . TRP A 1 108 ? 4.480 6.416 8.862 1.00 91.06 108 TRP A O 1
ATOM 842 N N . THR A 1 109 ? 6.038 7.955 8.379 1.00 90.38 109 THR A N 1
ATOM 843 C CA . THR A 1 109 ? 5.943 8.652 9.672 1.00 90.38 109 THR A CA 1
ATOM 844 C C . THR A 1 109 ? 4.553 9.263 9.892 1.00 90.38 109 THR A C 1
ATOM 846 O O . THR A 1 109 ? 3.966 9.077 10.962 1.00 90.38 109 THR A O 1
ATOM 849 N N . ASP A 1 110 ? 3.987 9.937 8.889 1.00 92.06 110 ASP A N 1
ATOM 850 C CA . ASP A 1 110 ? 2.643 10.527 8.976 1.00 92.06 110 ASP A CA 1
ATOM 851 C C . ASP A 1 110 ? 1.554 9.457 9.047 1.00 92.06 110 ASP A C 1
ATOM 853 O O . ASP A 1 110 ? 0.577 9.615 9.777 1.00 92.06 110 ASP A O 1
ATOM 857 N N . THR A 1 111 ? 1.758 8.320 8.380 1.00 94.75 111 THR A N 1
ATOM 858 C CA . THR A 1 111 ? 0.880 7.148 8.484 1.00 94.75 111 THR A CA 1
ATOM 859 C C . THR A 1 111 ? 0.767 6.666 9.931 1.00 94.75 111 THR A C 1
ATOM 861 O O . THR A 1 111 ? -0.329 6.369 10.403 1.00 94.75 111 THR A O 1
ATOM 864 N N . LEU A 1 112 ? 1.871 6.621 10.687 1.00 96.06 112 LEU A N 1
ATOM 865 C CA . LEU A 1 112 ? 1.814 6.246 12.105 1.00 96.06 112 LEU A CA 1
ATOM 866 C C . LEU A 1 112 ? 1.018 7.246 12.949 1.00 96.06 112 LEU A C 1
ATOM 868 O O . LEU A 1 112 ? 0.361 6.846 13.912 1.00 96.06 112 LEU A O 1
ATOM 872 N N . THR A 1 113 ? 1.075 8.531 12.598 1.00 96.62 113 THR A N 1
ATOM 873 C CA . THR A 1 113 ? 0.251 9.563 13.238 1.00 96.62 113 THR A CA 1
ATOM 874 C C . THR A 1 113 ? -1.220 9.356 12.889 1.00 96.62 113 THR A C 1
ATOM 876 O O . THR A 1 113 ? -2.060 9.347 13.785 1.00 96.62 113 THR A O 1
ATOM 879 N N . TRP A 1 114 ? -1.534 9.083 11.621 1.00 97.00 114 TRP A N 1
ATOM 880 C CA . TRP A 1 114 ? -2.892 8.779 11.170 1.00 97.00 114 TRP A CA 1
ATOM 881 C C . TRP A 1 114 ? -3.493 7.564 11.891 1.00 97.00 114 TRP A C 1
ATOM 883 O O . TRP A 1 114 ? -4.631 7.633 12.349 1.00 97.00 114 TRP A O 1
ATOM 893 N N . VAL A 1 115 ? -2.721 6.492 12.111 1.00 98.50 115 VAL A N 1
ATOM 894 C CA . VAL A 1 115 ? -3.159 5.333 12.919 1.00 98.50 115 VAL A CA 1
ATOM 895 C C . VAL A 1 115 ? -3.610 5.771 14.321 1.00 98.50 115 VAL A C 1
ATOM 897 O O . VAL A 1 115 ? -4.640 5.309 14.813 1.00 98.50 115 VAL A O 1
ATOM 900 N N . GLN A 1 116 ? -2.868 6.673 14.974 1.00 98.56 116 GLN A N 1
ATOM 901 C CA . GLN A 1 116 ? -3.245 7.201 16.292 1.00 98.56 116 GLN A CA 1
ATOM 902 C C . GLN A 1 116 ? -4.530 8.028 16.217 1.00 98.56 116 GLN A C 1
ATOM 904 O O . GLN A 1 116 ? -5.423 7.825 17.037 1.00 98.56 116 GLN A O 1
ATOM 909 N N . THR A 1 117 ? -4.659 8.887 15.205 1.00 98.38 117 THR A N 1
ATOM 910 C CA . THR A 1 117 ? -5.873 9.675 14.956 1.00 98.38 117 THR A CA 1
ATOM 911 C C . THR A 1 117 ? -7.101 8.779 14.772 1.00 98.38 117 THR A C 1
ATOM 913 O O . THR A 1 117 ? -8.146 9.033 15.368 1.00 98.38 117 THR A O 1
ATOM 916 N N . MET A 1 118 ? -6.981 7.686 14.013 1.00 98.56 118 MET A N 1
ATOM 917 C CA . MET A 1 118 ? -8.081 6.740 13.788 1.00 98.56 118 MET A CA 1
ATOM 918 C C . MET A 1 118 ? -8.487 5.995 15.061 1.00 98.56 118 MET A C 1
ATOM 920 O O . MET A 1 118 ? -9.676 5.742 15.273 1.00 98.56 118 MET A O 1
ATOM 924 N N . ASN A 1 119 ? -7.528 5.703 15.942 1.00 98.62 119 ASN A N 1
ATOM 925 C CA . ASN A 1 119 ? -7.817 5.137 17.256 1.00 98.62 119 ASN A CA 1
ATOM 926 C C . ASN A 1 119 ? -8.540 6.136 18.169 1.00 98.62 119 ASN A C 1
ATOM 928 O O . ASN A 1 119 ? -9.559 5.792 18.770 1.00 98.62 119 ASN A O 1
ATOM 932 N N . ASP A 1 120 ? -8.082 7.388 18.211 1.00 98.56 120 ASP A N 1
ATOM 933 C CA . ASP A 1 120 ? -8.730 8.457 18.981 1.00 98.56 120 ASP A CA 1
ATOM 934 C C . ASP A 1 120 ? -10.159 8.748 18.482 1.00 98.56 120 ASP A C 1
ATOM 936 O O . ASP A 1 120 ? -11.053 9.047 19.281 1.00 98.56 120 ASP A O 1
ATOM 940 N N . ALA A 1 121 ? -10.399 8.609 17.175 1.00 98.06 121 ALA A N 1
ATOM 941 C CA . ALA A 1 121 ? -11.714 8.746 16.548 1.00 98.06 121 ALA A CA 1
ATOM 942 C C . ALA A 1 121 ? -12.621 7.512 16.724 1.00 98.06 121 ALA A C 1
ATOM 944 O O . ALA A 1 121 ? -13.800 7.561 16.366 1.00 98.06 121 ALA A O 1
ATOM 945 N N . SER A 1 122 ? -12.106 6.406 17.276 1.00 97.56 122 SER A N 1
ATOM 946 C CA . SER A 1 122 ? -12.797 5.109 17.314 1.00 97.56 122 SER A CA 1
ATOM 947 C C . SER A 1 122 ? -13.296 4.679 15.926 1.00 97.56 122 SER A C 1
ATOM 949 O O . SER A 1 122 ? -14.458 4.283 15.759 1.00 97.56 122 SER A O 1
ATOM 951 N N . TYR A 1 123 ? -12.438 4.811 14.911 1.00 97.62 123 TYR A N 1
ATOM 952 C CA . TYR A 1 123 ? -12.767 4.533 13.516 1.00 97.62 123 TYR A CA 1
ATOM 953 C C . TYR A 1 123 ? -13.358 3.126 13.344 1.00 97.62 123 TYR A C 1
ATOM 955 O O . TYR A 1 123 ? -12.856 2.143 13.890 1.00 97.62 123 TYR A O 1
ATOM 963 N N . GLY A 1 124 ? -14.483 3.021 12.632 1.00 95.94 124 GLY A N 1
ATOM 964 C CA . GLY A 1 124 ? -15.206 1.754 12.480 1.00 95.94 124 GLY A CA 1
ATOM 965 C C . GLY A 1 124 ? -15.744 1.153 13.790 1.00 95.94 124 GLY A C 1
ATOM 966 O O . GLY A 1 124 ? -16.171 0.003 13.787 1.00 95.94 124 GLY A O 1
ATOM 967 N N . GLY A 1 125 ? -15.753 1.911 14.894 1.00 96.56 125 GLY A N 1
ATOM 968 C CA . GLY A 1 125 ? -16.132 1.445 16.231 1.00 96.56 125 GLY A CA 1
ATOM 969 C C . GLY A 1 125 ? -14.988 0.826 17.042 1.00 96.56 125 GLY A C 1
ATOM 970 O O . GLY A 1 125 ? -15.265 0.167 18.044 1.00 96.56 125 GLY A O 1
ATOM 971 N N . HIS A 1 126 ? -13.737 1.021 16.620 1.00 97.50 126 HIS A N 1
ATOM 972 C CA . HIS A 1 126 ? -12.552 0.364 17.173 1.00 97.50 126 HIS A CA 1
ATOM 973 C C . HIS A 1 126 ? -11.414 1.365 17.431 1.00 97.50 126 HIS A C 1
ATOM 975 O O . HIS A 1 126 ? -11.290 2.345 16.700 1.00 97.50 126 HIS A O 1
ATOM 981 N N . ASP A 1 127 ? -10.600 1.119 18.462 1.00 97.94 127 ASP A N 1
ATOM 982 C CA . ASP A 1 127 ? -9.538 2.016 18.956 1.00 97.94 127 ASP A CA 1
ATOM 983 C C . ASP A 1 127 ? -8.165 1.329 19.134 1.00 97.94 127 ASP A C 1
ATOM 985 O O . ASP A 1 127 ? -7.254 1.864 19.769 1.00 97.94 127 ASP A O 1
ATOM 989 N N . ASP A 1 128 ? -8.009 0.139 18.559 1.00 98.19 128 ASP A N 1
ATOM 990 C CA . ASP A 1 128 ? -6.824 -0.723 18.608 1.00 98.19 128 ASP A CA 1
ATOM 991 C C . ASP A 1 128 ? -6.252 -1.026 17.210 1.00 98.19 128 ASP A C 1
ATOM 993 O O . ASP A 1 128 ? -5.582 -2.041 16.996 1.00 98.19 128 ASP A O 1
ATOM 997 N N . TRP A 1 129 ? -6.498 -0.136 16.251 1.00 98.62 129 TRP A N 1
ATOM 998 C CA . TRP A 1 129 ? -5.930 -0.203 14.914 1.00 98.62 129 TRP A CA 1
ATOM 999 C C . TRP A 1 129 ? -4.410 -0.091 14.935 1.00 98.62 129 TRP A C 1
ATOM 1001 O O . TRP A 1 129 ? -3.811 0.677 15.697 1.00 98.62 129 TRP A O 1
ATOM 1011 N N . ARG A 1 130 ? -3.786 -0.824 14.016 1.00 98.56 130 ARG A N 1
ATOM 1012 C CA . ARG A 1 130 ? -2.358 -0.759 13.711 1.00 98.56 130 ARG A CA 1
ATOM 1013 C C . ARG A 1 130 ? -2.134 -0.813 12.206 1.00 98.56 130 ARG A C 1
ATOM 1015 O O . ARG A 1 130 ? -2.992 -1.260 11.449 1.00 98.56 130 ARG A O 1
ATOM 1022 N N . LEU A 1 131 ? -0.941 -0.405 11.791 1.00 98.12 131 LEU A N 1
ATOM 1023 C CA . LEU A 1 131 ? -0.461 -0.668 10.441 1.00 98.12 131 LEU A CA 1
ATOM 1024 C C . LEU A 1 131 ? -0.114 -2.171 10.315 1.00 98.12 131 LEU A C 1
ATOM 1026 O O . LEU A 1 131 ? 0.549 -2.708 11.215 1.00 98.12 131 LEU A O 1
ATOM 1030 N N . PRO A 1 132 ? -0.546 -2.866 9.249 1.00 97.88 132 PRO A N 1
ATOM 1031 C CA . PRO A 1 132 ? -0.251 -4.280 9.031 1.00 97.88 132 PRO A CA 1
ATOM 1032 C C . PRO A 1 132 ? 1.244 -4.511 8.839 1.00 97.88 132 PRO A C 1
ATOM 1034 O O . PRO A 1 132 ? 1.966 -3.639 8.356 1.00 97.88 132 PRO A O 1
ATOM 1037 N N . ASP A 1 133 ? 1.739 -5.684 9.215 1.00 97.19 133 ASP A N 1
ATOM 1038 C CA . ASP A 1 133 ? 3.062 -6.118 8.776 1.00 97.19 133 ASP A CA 1
ATOM 1039 C C . ASP A 1 133 ? 3.040 -6.548 7.296 1.00 97.19 133 ASP A C 1
ATOM 1041 O O . ASP A 1 133 ? 1.986 -6.696 6.671 1.00 97.19 133 ASP A O 1
ATOM 1045 N N . VAL A 1 134 ? 4.218 -6.722 6.692 1.00 93.69 134 VAL A N 1
ATOM 1046 C CA . VAL A 1 134 ? 4.311 -7.015 5.256 1.00 93.69 134 VAL A CA 1
ATOM 1047 C C . VAL A 1 134 ? 3.709 -8.378 4.894 1.00 93.69 134 VAL A C 1
ATOM 1049 O O . VAL A 1 134 ? 3.250 -8.567 3.771 1.00 93.69 134 VAL A O 1
ATOM 1052 N N . LYS A 1 135 ? 3.665 -9.336 5.827 1.00 92.19 135 LYS A N 1
ATOM 1053 C CA . LYS A 1 135 ? 3.070 -10.661 5.593 1.00 92.19 135 LYS A CA 1
ATOM 1054 C C . LYS A 1 135 ? 1.553 -10.608 5.672 1.00 92.19 135 LYS A C 1
ATOM 1056 O O . LYS A 1 135 ? 0.892 -11.310 4.911 1.00 92.19 135 LYS A O 1
ATOM 1061 N N . GLU A 1 136 ? 1.014 -9.793 6.569 1.00 95.38 136 GLU A N 1
ATOM 1062 C CA . GLU A 1 136 ? -0.418 -9.514 6.636 1.00 95.38 136 GLU A CA 1
ATOM 1063 C C . GLU A 1 136 ? -0.877 -8.823 5.351 1.00 95.38 136 GLU A C 1
ATOM 1065 O O . GLU A 1 136 ? -1.833 -9.286 4.737 1.00 95.38 136 GLU A O 1
ATOM 1070 N N . LEU A 1 137 ? -0.156 -7.807 4.859 1.00 95.06 137 LEU A N 1
ATOM 1071 C CA . LEU A 1 137 ? -0.469 -7.209 3.553 1.00 95.06 137 LEU A CA 1
ATOM 1072 C C . LEU A 1 137 ? -0.372 -8.221 2.412 1.00 95.06 137 LEU A C 1
ATOM 1074 O O . LEU A 1 137 ? -1.277 -8.305 1.590 1.00 95.06 137 LEU A O 1
ATOM 1078 N N . GLN A 1 138 ? 0.686 -9.035 2.372 1.00 92.06 138 GLN A N 1
ATOM 1079 C CA . GLN A 1 138 ? 0.813 -10.087 1.357 1.00 92.06 138 GLN A CA 1
ATOM 1080 C C . GLN A 1 138 ? -0.344 -11.088 1.383 1.00 92.06 138 GLN A C 1
ATOM 1082 O O . GLN A 1 138 ? -0.612 -11.704 0.352 1.00 92.06 138 GLN A O 1
ATOM 1087 N N . SER A 1 139 ? -1.000 -11.279 2.533 1.00 91.81 139 SER A N 1
ATOM 1088 C CA . SER A 1 139 ? -2.108 -12.226 2.654 1.00 91.81 139 SER A CA 1
ATOM 1089 C C . SER A 1 139 ? -3.344 -11.795 1.868 1.00 91.81 139 SER A C 1
ATOM 1091 O O . SER A 1 139 ? -4.017 -12.672 1.339 1.00 91.81 139 SER A O 1
ATOM 1093 N N . ILE A 1 140 ? -3.570 -10.485 1.713 1.00 93.62 140 ILE A N 1
ATOM 1094 C CA . ILE A 1 140 ? -4.754 -9.925 1.042 1.00 93.62 140 ILE A CA 1
ATOM 1095 C C . ILE A 1 140 ? -4.548 -9.638 -0.455 1.00 93.62 140 ILE A C 1
ATOM 1097 O O . ILE A 1 140 ? -5.508 -9.304 -1.145 1.00 93.62 140 ILE A O 1
ATOM 1101 N N . VAL A 1 141 ? -3.325 -9.798 -0.974 1.00 91.81 141 VAL A N 1
ATOM 1102 C CA . VAL A 1 141 ? -3.001 -9.587 -2.397 1.00 91.81 141 VAL A CA 1
ATOM 1103 C C . VAL A 1 141 ? -3.606 -10.679 -3.281 1.00 91.81 141 VAL A C 1
ATOM 1105 O O . VAL A 1 141 ? -3.417 -11.873 -3.038 1.00 91.81 141 VAL A O 1
ATOM 1108 N N . GLU A 1 142 ? -4.246 -10.276 -4.380 1.00 89.25 142 GLU A N 1
ATOM 1109 C CA . GLU A 1 142 ? -4.771 -11.189 -5.399 1.00 89.25 142 GLU A CA 1
ATOM 1110 C C . GLU A 1 142 ? -3.768 -11.420 -6.541 1.00 89.25 142 GLU A C 1
ATOM 1112 O O . GLU A 1 142 ? -3.843 -10.803 -7.601 1.00 89.25 142 GLU A O 1
ATOM 1117 N N . TYR A 1 143 ? -2.834 -12.356 -6.358 1.00 85.25 143 TYR A N 1
ATOM 1118 C CA . TYR A 1 143 ? -1.781 -12.642 -7.352 1.00 85.25 143 TYR A CA 1
ATOM 1119 C C . TYR A 1 143 ? -2.281 -13.225 -8.685 1.00 85.25 143 TYR A C 1
ATOM 1121 O O . TYR A 1 143 ? -1.537 -13.244 -9.665 1.00 85.25 143 TYR A O 1
ATOM 1129 N N . GLU A 1 144 ? -3.516 -13.732 -8.732 1.00 81.94 144 GLU A N 1
ATOM 1130 C CA . GLU A 1 144 ? -4.145 -14.212 -9.970 1.00 81.94 144 GLU A CA 1
ATOM 1131 C C . GLU A 1 144 ? -4.869 -13.093 -10.737 1.00 81.94 144 GLU A C 1
ATOM 1133 O O . GLU A 1 144 ? -5.260 -13.289 -11.892 1.00 81.94 144 GLU A O 1
ATOM 1138 N N . LYS A 1 145 ? -5.050 -11.919 -10.119 1.00 84.81 145 LYS A N 1
ATOM 1139 C CA . LYS A 1 145 ? -5.750 -10.793 -10.732 1.00 84.81 145 LYS A CA 1
ATOM 1140 C C . LYS A 1 145 ? -4.859 -10.143 -11.787 1.00 84.81 145 LYS A C 1
ATOM 1142 O O . LYS A 1 145 ? -3.700 -9.816 -11.554 1.00 84.81 145 LYS A O 1
ATOM 1147 N N . THR A 1 146 ? -5.421 -9.943 -12.974 1.00 81.75 146 THR A N 1
ATOM 1148 C CA . THR A 1 146 ? -4.707 -9.402 -14.144 1.00 81.75 146 THR A CA 1
ATOM 1149 C C . THR A 1 146 ? -5.040 -7.937 -14.419 1.00 81.75 146 THR A C 1
ATOM 1151 O O . THR A 1 146 ? -4.763 -7.434 -15.505 1.00 81.75 146 THR A O 1
ATOM 1154 N N . VAL A 1 147 ? -5.714 -7.278 -13.479 1.00 84.69 147 VAL A N 1
ATOM 1155 C CA . VAL A 1 147 ? -6.115 -5.870 -13.542 1.00 84.69 147 VAL A CA 1
ATOM 1156 C C . VAL A 1 147 ? -5.817 -5.220 -12.196 1.00 84.69 147 VAL A C 1
ATOM 1158 O O . VAL A 1 147 ? -5.815 -5.899 -11.169 1.00 84.69 147 VAL A O 1
ATOM 1161 N N . LEU A 1 148 ? -5.553 -3.918 -12.204 1.00 87.69 148 LEU A N 1
ATOM 1162 C CA . LEU A 1 148 ? -5.347 -3.151 -10.979 1.00 87.69 148 LEU A CA 1
ATOM 1163 C C . LEU A 1 148 ? -6.703 -2.812 -10.332 1.00 87.69 148 LEU A C 1
ATOM 1165 O O . LEU A 1 148 ? -7.699 -2.726 -11.055 1.00 87.69 148 LEU A O 1
ATOM 1169 N N . PRO A 1 149 ? -6.758 -2.620 -9.003 1.00 92.31 149 PRO A N 1
ATOM 1170 C CA . PRO A 1 149 ? -5.717 -2.938 -8.020 1.00 92.31 149 PRO A CA 1
ATOM 1171 C C . PRO A 1 149 ? -5.601 -4.454 -7.791 1.00 92.31 149 PRO A C 1
ATOM 1173 O O . PRO A 1 149 ? -6.602 -5.160 -7.901 1.00 92.31 149 PRO A O 1
ATOM 1176 N N . ALA A 1 150 ? -4.430 -4.962 -7.390 1.00 91.69 150 ALA A N 1
ATOM 1177 C CA . ALA A 1 150 ? -4.220 -6.363 -6.982 1.00 91.69 150 ALA A CA 1
ATOM 1178 C C . ALA A 1 150 ? -4.791 -6.701 -5.582 1.00 91.69 150 ALA A C 1
ATOM 1180 O O . ALA A 1 150 ? -4.143 -7.363 -4.772 1.00 91.69 150 ALA A O 1
ATOM 1181 N N . LEU A 1 151 ? -6.013 -6.242 -5.309 1.00 92.75 151 LEU A N 1
ATOM 1182 C CA . LEU A 1 151 ? -6.850 -6.567 -4.149 1.00 92.75 151 LEU A CA 1
ATOM 1183 C C . LEU A 1 151 ? -8.264 -6.930 -4.624 1.00 92.75 151 LEU A C 1
ATOM 1185 O O . LEU A 1 151 ? -8.657 -6.583 -5.741 1.00 92.75 151 LEU A O 1
ATOM 1189 N N . ASP A 1 152 ? -9.052 -7.556 -3.751 1.00 93.81 152 ASP A N 1
ATOM 1190 C CA . ASP A 1 152 ? -10.490 -7.736 -3.973 1.00 93.81 152 ASP A CA 1
ATOM 1191 C C . ASP A 1 152 ? -11.222 -6.383 -3.832 1.00 93.81 152 ASP A C 1
ATOM 1193 O O . ASP A 1 152 ? -11.499 -5.907 -2.726 1.00 93.81 152 ASP A O 1
ATOM 1197 N N . ASP A 1 153 ? -11.532 -5.751 -4.966 1.00 91.25 153 ASP A N 1
ATOM 1198 C CA . ASP A 1 153 ? -12.222 -4.453 -5.042 1.00 91.25 153 ASP A CA 1
ATOM 1199 C C . ASP A 1 153 ? -13.721 -4.530 -4.685 1.00 91.25 153 ASP A C 1
ATOM 1201 O O . ASP A 1 153 ? -14.389 -3.504 -4.528 1.00 91.25 153 ASP A O 1
ATOM 1205 N N . GLY A 1 154 ? -14.258 -5.737 -4.475 1.00 94.12 154 GLY A N 1
ATOM 1206 C CA . GLY A 1 154 ? -15.571 -5.939 -3.869 1.00 94.12 154 GLY A CA 1
ATOM 1207 C C . GLY A 1 154 ? -15.577 -5.654 -2.365 1.00 94.12 154 GLY A C 1
ATOM 1208 O O . GLY A 1 154 ? -16.624 -5.301 -1.803 1.00 94.12 154 GLY A O 1
ATOM 1209 N N . TYR A 1 155 ? -14.417 -5.772 -1.715 1.00 96.50 155 TYR A N 1
ATOM 1210 C CA . TYR A 1 155 ? -14.251 -5.547 -0.283 1.00 96.50 155 TYR A CA 1
ATOM 1211 C C . TYR A 1 155 ? -13.493 -4.260 0.008 1.00 96.50 155 TYR A C 1
ATOM 1213 O O . TYR A 1 155 ? -14.026 -3.442 0.757 1.00 96.50 155 TYR A O 1
ATOM 1221 N N . PHE A 1 156 ? -12.321 -4.060 -0.595 1.00 96.62 156 PHE A N 1
ATOM 1222 C CA . PHE A 1 156 ? -11.465 -2.894 -0.373 1.00 96.62 156 PHE A CA 1
ATOM 1223 C C . PHE A 1 156 ? -11.796 -1.756 -1.338 1.00 96.62 156 PHE A C 1
ATOM 1225 O O . PHE A 1 156 ? -12.137 -1.971 -2.497 1.00 96.62 156 PHE A O 1
ATOM 1232 N N . THR A 1 157 ? -11.689 -0.518 -0.867 1.00 95.69 157 THR A N 1
ATOM 1233 C CA . THR A 1 157 ? -11.929 0.685 -1.664 1.00 95.69 157 THR A CA 1
ATOM 1234 C C . THR A 1 157 ? -10.737 1.620 -1.509 1.00 95.69 157 THR A C 1
ATOM 1236 O O . THR A 1 157 ? -10.576 2.260 -0.475 1.00 95.69 157 THR A O 1
ATOM 1239 N N . LEU A 1 158 ? -9.890 1.655 -2.539 1.00 93.88 158 LEU A N 1
ATOM 1240 C CA . LEU A 1 158 ? -8.665 2.456 -2.576 1.00 93.88 158 LEU A CA 1
ATOM 1241 C C . LEU A 1 158 ? -8.909 3.761 -3.319 1.00 93.88 158 LEU A C 1
ATOM 1243 O O . LEU A 1 158 ? -9.598 3.776 -4.345 1.00 93.88 158 LEU A O 1
ATOM 1247 N N . SER A 1 159 ? -8.379 4.856 -2.790 1.00 92.88 159 SER A N 1
ATOM 1248 C CA . SER A 1 159 ? -8.526 6.197 -3.360 1.00 92.88 159 SER A CA 1
ATOM 1249 C C . SER A 1 159 ? -7.871 6.300 -4.736 1.00 92.88 159 SER A C 1
ATOM 1251 O O . SER A 1 159 ? -8.314 7.076 -5.583 1.00 92.88 159 SER A O 1
ATOM 1253 N N . ARG A 1 160 ? -6.875 5.445 -4.998 1.00 90.31 160 ARG A N 1
ATOM 1254 C CA . ARG A 1 160 ? -6.234 5.243 -6.299 1.00 90.31 160 ARG A CA 1
ATOM 1255 C C . ARG A 1 160 ? -6.031 3.751 -6.576 1.00 90.31 160 ARG A C 1
ATOM 1257 O O . ARG A 1 160 ? -5.653 2.999 -5.684 1.00 90.31 160 ARG A O 1
ATOM 1264 N N . GLU A 1 161 ? -6.250 3.328 -7.822 1.00 88.62 161 GLU A N 1
ATOM 1265 C CA . GLU A 1 161 ? -6.045 1.930 -8.247 1.00 88.62 161 GLU A CA 1
ATOM 1266 C C . GLU A 1 161 ? -4.564 1.591 -8.470 1.00 88.62 161 GLU A C 1
ATOM 1268 O O . GLU A 1 161 ? -4.130 0.474 -8.185 1.00 88.62 161 GLU A O 1
ATOM 1273 N N . ASP A 1 162 ? -3.791 2.553 -8.984 1.00 89.81 162 ASP A N 1
ATOM 1274 C CA . ASP A 1 162 ? -2.352 2.419 -9.203 1.00 89.81 162 ASP A CA 1
ATOM 1275 C C . ASP A 1 162 ? -1.584 3.005 -8.017 1.00 89.81 162 ASP A C 1
ATOM 1277 O O . ASP A 1 162 ? -1.152 4.155 -8.041 1.00 89.81 162 ASP A O 1
ATOM 1281 N N . CYS A 1 163 ? -1.525 2.242 -6.930 1.00 89.31 163 CYS A N 1
ATOM 1282 C CA . CYS A 1 163 ? -1.015 2.716 -5.653 1.00 89.31 163 CYS A CA 1
ATOM 1283 C C . CYS A 1 163 ? -0.151 1.670 -4.944 1.00 89.31 163 CYS A C 1
ATOM 1285 O O . CYS A 1 163 ? -0.061 0.504 -5.341 1.00 89.31 163 CYS A O 1
ATOM 1287 N N . PHE A 1 164 ? 0.461 2.071 -3.839 1.00 92.06 164 PHE A N 1
ATOM 1288 C CA . PHE A 1 164 ? 1.249 1.181 -2.998 1.00 92.06 164 PHE A CA 1
ATOM 1289 C C . PHE A 1 164 ? 0.844 1.360 -1.543 1.00 92.06 164 PHE A C 1
ATOM 1291 O O . PHE A 1 164 ? 0.395 2.434 -1.157 1.00 92.06 164 PHE A O 1
ATOM 1298 N N . VAL A 1 165 ? 0.952 0.297 -0.748 1.00 95.38 165 VAL A N 1
ATOM 1299 C CA . VAL A 1 165 ? 0.427 0.260 0.622 1.00 95.38 165 VAL A CA 1
ATOM 1300 C C . VAL A 1 165 ? 1.550 -0.022 1.609 1.00 95.38 165 VAL A C 1
ATOM 1302 O O . VAL A 1 165 ? 2.226 -1.052 1.515 1.00 95.38 165 VAL A O 1
ATOM 1305 N N . TRP A 1 166 ? 1.739 0.894 2.560 1.00 96.12 166 TRP A N 1
ATOM 1306 C CA . TRP A 1 166 ? 2.746 0.800 3.611 1.00 96.12 166 TRP A CA 1
ATOM 1307 C C . TRP A 1 166 ? 2.502 -0.378 4.546 1.00 96.12 166 TRP A C 1
ATOM 1309 O O . TRP A 1 166 ? 1.386 -0.599 5.015 1.00 96.12 166 TRP A O 1
ATOM 1319 N N . SER A 1 167 ? 3.587 -1.052 4.925 1.00 96.44 167 SER A N 1
ATOM 1320 C CA . SER A 1 167 ? 3.601 -1.954 6.074 1.00 96.44 167 SER A CA 1
ATOM 1321 C C . SER A 1 167 ? 4.310 -1.327 7.277 1.00 96.44 167 SER A C 1
ATOM 1323 O O . SER A 1 167 ? 5.098 -0.390 7.161 1.00 96.44 167 SER A O 1
ATOM 1325 N N . SER A 1 168 ? 4.108 -1.902 8.458 1.00 97.12 168 SER A N 1
ATOM 1326 C CA . SER A 1 168 ? 4.893 -1.616 9.666 1.00 97.12 168 SER A CA 1
ATOM 1327 C C . SER A 1 168 ? 6.290 -2.254 9.649 1.00 97.12 168 SER A C 1
ATOM 1329 O O . SER A 1 168 ? 7.077 -2.057 10.580 1.00 97.12 168 SER A O 1
ATOM 1331 N N . THR A 1 169 ? 6.622 -3.026 8.609 1.00 95.31 169 THR A N 1
ATOM 1332 C CA . THR A 1 169 ? 7.888 -3.760 8.516 1.00 95.31 169 THR A CA 1
ATOM 1333 C C . THR A 1 169 ? 8.995 -2.823 8.054 1.00 95.31 169 THR A C 1
ATOM 1335 O O . THR A 1 169 ? 8.880 -2.147 7.041 1.00 95.31 169 THR A O 1
ATOM 1338 N N . THR A 1 170 ? 10.077 -2.750 8.827 1.00 91.62 170 THR A N 1
ATOM 1339 C CA . THR A 1 170 ? 11.280 -2.002 8.441 1.00 91.62 170 THR A CA 1
ATOM 1340 C C . THR A 1 170 ? 12.121 -2.841 7.490 1.00 91.62 170 THR A C 1
ATOM 1342 O O . THR A 1 170 ? 12.365 -4.013 7.791 1.00 91.62 170 THR A O 1
ATOM 1345 N N . CYS A 1 171 ? 12.620 -2.225 6.417 1.00 84.50 171 CYS A N 1
ATOM 1346 C CA . CYS A 1 171 ? 13.539 -2.888 5.502 1.00 84.50 171 CYS A CA 1
ATOM 1347 C C . CYS A 1 171 ? 14.805 -3.307 6.264 1.00 84.50 171 CYS A C 1
ATOM 1349 O O . CYS A 1 171 ? 15.439 -2.503 6.955 1.00 84.50 171 CYS A O 1
ATOM 1351 N N . GLY A 1 172 ? 15.160 -4.590 6.187 1.00 78.38 172 GLY A N 1
ATOM 1352 C CA . GLY A 1 172 ? 16.221 -5.164 7.020 1.00 78.38 172 GLY A CA 1
ATOM 1353 C C . GLY A 1 172 ? 17.609 -4.581 6.747 1.00 78.38 172 GLY A C 1
ATOM 1354 O O . GLY A 1 172 ? 18.380 -4.378 7.687 1.00 78.38 172 GLY A O 1
ATOM 1355 N N . ASP A 1 173 ? 17.905 -4.293 5.479 1.00 72.62 173 ASP A N 1
ATOM 1356 C CA . ASP A 1 173 ? 19.202 -3.768 5.042 1.00 72.62 173 ASP A CA 1
ATOM 1357 C C . ASP A 1 173 ? 19.295 -2.239 5.195 1.00 72.62 173 ASP A C 1
ATOM 1359 O O . ASP A 1 173 ? 20.392 -1.703 5.368 1.00 72.62 173 ASP A O 1
ATOM 1363 N N . PHE A 1 174 ? 18.144 -1.553 5.209 1.00 77.00 174 PHE A N 1
ATOM 1364 C CA . PHE A 1 174 ? 18.018 -0.093 5.248 1.00 77.00 174 PHE A CA 1
ATOM 1365 C C . PHE A 1 174 ? 16.980 0.318 6.294 1.00 77.00 174 PHE A C 1
ATOM 1367 O O . PHE A 1 174 ? 15.793 0.469 6.016 1.00 77.00 174 PHE A O 1
ATOM 1374 N N . THR A 1 175 ? 17.420 0.499 7.540 1.00 82.75 175 THR A N 1
ATOM 1375 C CA . THR A 1 175 ? 16.519 0.754 8.680 1.00 82.75 175 THR A CA 1
ATOM 1376 C C . THR A 1 175 ? 15.718 2.057 8.583 1.00 82.75 175 THR A C 1
ATOM 1378 O O . THR A 1 175 ? 14.710 2.229 9.275 1.00 82.75 175 THR A O 1
ATOM 1381 N N . GLU A 1 176 ? 16.170 2.979 7.744 1.00 78.88 176 GLU A N 1
ATOM 1382 C CA . GLU A 1 176 ? 15.517 4.231 7.383 1.00 78.88 176 GLU A CA 1
ATOM 1383 C C . GLU A 1 176 ? 14.366 4.062 6.378 1.00 78.88 176 GLU A C 1
ATOM 1385 O O . GLU A 1 176 ? 13.604 5.004 6.170 1.00 78.88 176 GLU A O 1
ATOM 1390 N N . MET A 1 177 ? 14.219 2.872 5.794 1.00 83.81 177 MET A N 1
ATOM 1391 C CA . MET A 1 177 ? 13.142 2.502 4.882 1.00 83.81 177 MET A CA 1
ATOM 1392 C C . MET A 1 177 ? 12.133 1.569 5.562 1.00 83.81 177 MET A C 1
ATOM 1394 O O . MET A 1 177 ? 12.437 0.865 6.535 1.00 83.81 177 MET A O 1
ATOM 1398 N N . ALA A 1 178 ? 10.910 1.568 5.052 1.00 88.94 178 ALA A N 1
ATOM 1399 C CA . ALA A 1 178 ? 9.866 0.613 5.383 1.00 88.94 178 ALA A CA 1
ATOM 1400 C C . ALA A 1 178 ? 9.447 -0.151 4.129 1.00 88.94 178 ALA A C 1
ATOM 1402 O O . ALA A 1 178 ? 9.515 0.372 3.019 1.00 88.94 178 ALA A O 1
ATOM 1403 N N . ASP A 1 179 ? 9.016 -1.391 4.316 1.00 91.50 179 ASP A N 1
ATOM 1404 C CA . ASP A 1 179 ? 8.523 -2.213 3.224 1.00 91.50 179 ASP A CA 1
ATOM 1405 C C . ASP A 1 179 ? 7.079 -1.819 2.888 1.00 91.50 179 ASP A C 1
ATOM 1407 O O . ASP A 1 179 ? 6.265 -1.545 3.779 1.00 91.50 179 ASP A O 1
ATOM 1411 N N . TYR A 1 180 ? 6.741 -1.859 1.606 1.00 92.38 180 TYR A N 1
ATOM 1412 C CA . TYR A 1 180 ? 5.393 -1.671 1.085 1.00 92.38 180 TYR A CA 1
ATOM 1413 C C . TYR A 1 180 ? 5.058 -2.763 0.062 1.00 92.38 180 TYR A C 1
ATOM 1415 O O . TYR A 1 180 ? 5.941 -3.451 -0.464 1.00 92.38 180 TYR A O 1
ATOM 1423 N N . ILE A 1 181 ? 3.767 -2.920 -0.234 1.00 92.50 181 ILE A N 1
ATOM 1424 C CA . ILE A 1 181 ? 3.291 -3.745 -1.350 1.00 92.50 181 ILE A CA 1
ATOM 1425 C C . ILE A 1 181 ? 2.737 -2.835 -2.446 1.00 92.50 181 ILE A C 1
ATOM 1427 O O . ILE A 1 181 ? 1.863 -2.011 -2.185 1.00 92.50 181 ILE A O 1
ATOM 1431 N N . ALA A 1 182 ? 3.229 -2.993 -3.674 1.00 91.31 182 ALA A N 1
ATOM 1432 C CA . ALA A 1 182 ? 2.675 -2.326 -4.847 1.00 91.31 182 ALA A CA 1
ATOM 1433 C C . ALA A 1 182 ? 1.364 -3.008 -5.236 1.00 91.31 182 ALA A C 1
ATOM 1435 O O . ALA A 1 182 ? 1.383 -4.082 -5.826 1.00 91.31 182 ALA A O 1
ATOM 1436 N N . ILE A 1 183 ? 0.222 -2.430 -4.879 1.00 91.44 183 ILE A N 1
ATOM 1437 C CA . ILE A 1 183 ? -1.089 -2.966 -5.265 1.00 91.44 183 ILE A CA 1
ATOM 1438 C C . ILE A 1 183 ? -1.417 -2.584 -6.721 1.00 91.44 183 ILE A C 1
ATOM 1440 O O . ILE A 1 183 ? -2.068 -3.350 -7.436 1.00 91.44 183 ILE A O 1
ATOM 1444 N N . GLY A 1 184 ? -0.910 -1.430 -7.151 1.00 89.56 184 GLY A N 1
ATOM 1445 C CA . GLY A 1 184 ? -0.804 -0.956 -8.522 1.00 89.56 184 GLY A CA 1
ATOM 1446 C C . GLY A 1 184 ? 0.367 -1.582 -9.280 1.00 89.56 184 GLY A C 1
ATOM 1447 O O . GLY A 1 184 ? 0.691 -2.753 -9.101 1.00 89.56 184 GLY A O 1
ATOM 1448 N N . ARG A 1 185 ? 1.028 -0.807 -10.135 1.00 87.44 185 ARG A N 1
ATOM 1449 C CA . ARG A 1 185 ? 2.226 -1.220 -10.876 1.00 87.44 185 ARG A CA 1
ATOM 1450 C C . ARG A 1 185 ? 3.451 -1.257 -9.970 1.00 87.44 185 ARG A C 1
ATOM 1452 O O . ARG A 1 185 ? 3.632 -0.409 -9.105 1.00 87.44 185 ARG A O 1
ATOM 1459 N N . GLY A 1 186 ? 4.346 -2.209 -10.212 1.00 84.69 186 GLY A N 1
ATOM 1460 C CA . GLY A 1 186 ? 5.633 -2.286 -9.530 1.00 84.69 186 GLY A CA 1
ATOM 1461 C C . GLY A 1 186 ? 6.688 -1.535 -10.332 1.00 84.69 186 GLY A C 1
ATOM 1462 O O . GLY A 1 186 ? 7.432 -2.159 -11.093 1.00 84.69 186 GLY A O 1
ATOM 1463 N N . TYR A 1 187 ? 6.716 -0.205 -10.207 1.00 81.75 187 TYR A N 1
ATOM 1464 C CA . TYR A 1 187 ? 7.596 0.638 -11.014 1.00 81.75 187 TYR A CA 1
ATOM 1465 C C . TYR A 1 187 ? 9.078 0.337 -10.783 1.00 81.75 187 TYR A C 1
ATOM 1467 O O . TYR A 1 187 ? 9.517 0.109 -9.657 1.00 81.75 187 TYR A O 1
ATOM 1475 N N . GLY A 1 188 ? 9.854 0.414 -11.861 1.00 77.50 188 GLY A N 1
ATOM 1476 C CA . GLY A 1 188 ? 11.304 0.504 -11.833 1.00 77.50 188 GLY A CA 1
ATOM 1477 C C . GLY A 1 188 ? 11.878 1.043 -13.133 1.00 77.50 188 GLY A C 1
ATOM 1478 O O . GLY A 1 188 ? 11.159 1.221 -14.112 1.00 77.50 188 GLY A O 1
ATOM 1479 N N . ILE A 1 189 ? 13.174 1.360 -13.129 1.00 73.62 189 ILE A N 1
ATOM 1480 C CA . ILE A 1 189 ? 13.816 1.970 -14.297 1.00 73.62 189 ILE A CA 1
ATOM 1481 C C . ILE A 1 189 ? 14.161 0.896 -15.325 1.00 73.62 189 ILE A C 1
ATOM 1483 O O . ILE A 1 189 ? 14.847 -0.079 -15.007 1.00 73.62 189 ILE A O 1
ATOM 1487 N N . ASN A 1 190 ? 13.735 1.104 -16.568 1.00 68.31 190 ASN A N 1
ATOM 1488 C CA . ASN A 1 190 ? 14.209 0.321 -17.700 1.00 68.31 190 ASN A CA 1
ATOM 1489 C C . ASN A 1 190 ? 15.593 0.823 -18.147 1.00 68.31 190 ASN A C 1
ATOM 1491 O O . ASN A 1 190 ? 15.719 1.876 -18.768 1.00 68.31 190 ASN A O 1
ATOM 1495 N N . LEU A 1 191 ? 16.643 0.063 -17.833 1.00 56.78 191 LEU A N 1
ATOM 1496 C CA . LEU A 1 191 ? 18.022 0.412 -18.195 1.00 56.78 191 LEU A CA 1
ATOM 1497 C C . LEU A 1 191 ? 18.398 0.029 -19.634 1.00 56.78 191 LEU A C 1
ATOM 1499 O O . LEU A 1 191 ? 19.439 0.479 -20.114 1.00 56.78 191 LEU A O 1
ATOM 1503 N N . ASP A 1 192 ? 17.584 -0.771 -20.330 1.00 56.00 192 ASP A N 1
ATOM 1504 C CA . ASP A 1 192 ? 17.936 -1.287 -21.660 1.00 56.00 192 ASP A CA 1
ATOM 1505 C C . ASP A 1 192 ? 17.915 -0.192 -22.745 1.00 56.00 192 ASP A C 1
ATOM 1507 O O . ASP A 1 192 ? 18.671 -0.273 -23.717 1.00 56.00 192 ASP A O 1
ATOM 1511 N N . ASP A 1 193 ? 17.119 0.867 -22.548 1.00 52.91 193 ASP A N 1
ATOM 1512 C CA . ASP A 1 193 ? 16.999 1.995 -23.483 1.00 52.91 193 ASP A CA 1
ATOM 1513 C C . ASP A 1 193 ? 17.866 3.211 -23.098 1.00 52.91 193 ASP A C 1
ATOM 1515 O O . ASP A 1 193 ? 18.099 4.099 -23.929 1.00 52.91 193 ASP A O 1
ATOM 1519 N N . ASN A 1 194 ? 18.410 3.254 -21.875 1.00 53.16 194 ASN A N 1
ATOM 1520 C CA . ASN A 1 194 ? 19.189 4.397 -21.410 1.00 53.16 194 ASN A CA 1
ATOM 1521 C C . ASN A 1 194 ? 20.689 4.227 -21.706 1.00 53.16 194 ASN A C 1
ATOM 1523 O O . ASN A 1 194 ? 21.470 3.694 -20.919 1.00 53.16 194 ASN A O 1
ATOM 1527 N N . THR A 1 195 ? 21.116 4.723 -22.870 1.00 49.47 195 THR A N 1
ATOM 1528 C CA . THR A 1 195 ? 22.541 4.756 -23.252 1.00 49.47 195 THR A CA 1
ATOM 1529 C C . THR A 1 195 ? 23.389 5.747 -22.437 1.00 49.47 195 THR A C 1
ATOM 1531 O O . THR A 1 195 ? 24.613 5.748 -22.590 1.00 49.47 195 THR A O 1
ATOM 1534 N N . ASP A 1 196 ? 22.765 6.578 -21.593 1.00 55.66 196 ASP A N 1
ATOM 1535 C CA . ASP A 1 196 ? 23.420 7.561 -20.731 1.00 55.66 196 ASP A CA 1
ATOM 1536 C C . ASP A 1 196 ? 23.043 7.330 -19.258 1.00 55.66 196 ASP A C 1
ATOM 1538 O O . ASP A 1 196 ? 22.100 7.904 -18.719 1.00 55.66 196 ASP A O 1
ATOM 1542 N N . SER A 1 197 ? 23.836 6.503 -18.574 1.00 56.34 197 SER A N 1
ATOM 1543 C CA . SER A 1 197 ? 23.669 6.150 -17.157 1.00 56.34 197 SER A CA 1
ATOM 1544 C C . SER A 1 197 ? 23.845 7.326 -16.175 1.00 56.34 197 SER A C 1
ATOM 1546 O O . SER A 1 197 ? 24.068 7.089 -14.990 1.00 56.34 197 SER A O 1
ATOM 1548 N N . SER A 1 198 ? 23.834 8.576 -16.649 1.00 58.69 198 SER A N 1
ATOM 1549 C CA . SER A 1 198 ? 24.021 9.786 -15.843 1.00 58.69 198 SER A CA 1
ATOM 1550 C C . SER A 1 198 ? 22.731 10.569 -15.561 1.00 58.69 198 SER A C 1
ATOM 1552 O O . SER A 1 198 ? 22.760 11.494 -14.749 1.00 58.69 198 SER A O 1
ATOM 1554 N N . SER A 1 199 ? 21.592 10.216 -16.175 1.00 66.44 199 SER A N 1
ATOM 1555 C CA . SER A 1 199 ? 20.296 10.850 -15.872 1.00 66.44 199 SER A CA 1
ATOM 1556 C C . SER A 1 199 ? 19.099 9.935 -16.145 1.00 66.44 199 SER A C 1
ATOM 1558 O O . SER A 1 199 ? 19.157 9.110 -17.053 1.00 66.44 199 SER A O 1
ATOM 1560 N N . ALA A 1 200 ? 18.023 10.099 -15.368 1.00 73.00 200 ALA A N 1
ATOM 1561 C CA . ALA A 1 200 ? 16.736 9.423 -15.536 1.00 73.00 200 ALA A CA 1
ATOM 1562 C C . ALA A 1 200 ? 15.596 10.451 -15.654 1.00 73.00 200 ALA A C 1
ATOM 1564 O O . ALA A 1 200 ? 15.688 11.558 -15.120 1.00 73.00 200 ALA A O 1
ATOM 1565 N N . THR A 1 201 ? 14.527 10.069 -16.340 1.00 77.81 201 THR A N 1
ATOM 1566 C CA . THR A 1 201 ? 13.298 10.831 -16.586 1.00 77.81 201 THR A CA 1
ATOM 1567 C C . THR A 1 201 ? 12.075 10.004 -16.185 1.00 77.81 201 THR A C 1
ATOM 1569 O O . THR A 1 201 ? 12.161 8.786 -16.046 1.00 77.81 201 THR A O 1
ATOM 1572 N N . VAL A 1 202 ? 10.909 10.643 -16.035 1.00 79.44 202 VAL A N 1
ATOM 1573 C CA . VAL A 1 202 ? 9.632 9.969 -15.711 1.00 79.44 202 VAL A CA 1
ATOM 1574 C C . VAL A 1 202 ? 9.316 8.801 -16.655 1.00 79.44 202 VAL A C 1
ATOM 1576 O O . VAL A 1 202 ? 8.809 7.771 -16.209 1.00 79.44 202 VAL A O 1
ATOM 1579 N N . ASN A 1 203 ? 9.665 8.936 -17.939 1.00 80.12 203 ASN A N 1
ATOM 1580 C CA . ASN A 1 203 ? 9.418 7.920 -18.967 1.00 80.12 203 ASN A CA 1
ATOM 1581 C C . ASN A 1 203 ? 10.291 6.670 -18.815 1.00 80.12 203 ASN A C 1
ATOM 1583 O O . ASN A 1 203 ? 9.961 5.632 -19.380 1.00 80.12 203 ASN A O 1
ATOM 1587 N N . ASP A 1 204 ? 11.395 6.760 -18.072 1.00 78.06 204 ASP A N 1
ATOM 1588 C CA . ASP A 1 204 ? 12.268 5.613 -17.838 1.00 78.06 204 ASP A CA 1
ATOM 1589 C C . ASP A 1 204 ? 11.677 4.660 -16.781 1.00 78.06 204 ASP A C 1
ATOM 1591 O O . ASP A 1 204 ? 12.104 3.509 -16.690 1.00 78.06 204 ASP A O 1
ATOM 1595 N N . PHE A 1 205 ? 10.679 5.108 -16.003 1.00 80.25 205 PHE A N 1
ATOM 1596 C CA . PHE A 1 205 ? 9.981 4.300 -15.001 1.00 80.25 205 PHE A CA 1
ATOM 1597 C C . PHE A 1 205 ? 8.800 3.554 -15.611 1.00 80.25 205 PHE A C 1
ATOM 1599 O O . PHE A 1 205 ? 7.770 4.144 -15.950 1.00 80.25 205 PHE A O 1
ATOM 1606 N N . VAL A 1 206 ? 8.922 2.234 -15.663 1.00 79.88 206 VAL A N 1
ATOM 1607 C CA . VAL A 1 206 ? 7.922 1.322 -16.223 1.00 79.88 206 VAL A CA 1
ATOM 1608 C C . VAL A 1 206 ? 7.560 0.238 -15.208 1.00 79.88 206 VAL A C 1
ATOM 1610 O O . VAL A 1 206 ? 8.279 0.049 -14.230 1.00 79.88 206 VAL A O 1
ATOM 1613 N N . ASP A 1 207 ? 6.460 -0.493 -15.414 1.00 81.62 207 ASP A N 1
ATOM 1614 C CA . ASP A 1 207 ? 6.179 -1.689 -14.605 1.00 81.62 207 ASP A CA 1
ATOM 1615 C C . ASP A 1 207 ? 7.248 -2.758 -14.889 1.00 81.62 207 ASP A C 1
ATOM 1617 O O . ASP A 1 207 ? 7.315 -3.312 -15.991 1.00 81.62 207 ASP A O 1
ATOM 1621 N N . THR A 1 208 ? 8.113 -3.025 -13.911 1.00 78.50 208 THR A N 1
ATOM 1622 C CA . THR A 1 208 ? 9.193 -4.025 -13.998 1.00 78.50 208 THR A CA 1
ATOM 1623 C C . THR A 1 208 ? 9.022 -5.152 -12.986 1.00 78.50 208 THR A C 1
ATOM 1625 O O . THR A 1 208 ? 9.628 -6.218 -13.131 1.00 78.50 208 THR A O 1
ATOM 1628 N N . HIS A 1 209 ? 8.219 -4.925 -11.945 1.00 79.75 209 HIS A N 1
ATOM 1629 C CA . HIS A 1 209 ? 8.046 -5.852 -10.833 1.00 79.75 209 HIS A CA 1
ATOM 1630 C C . HIS A 1 209 ? 6.630 -6.415 -10.732 1.00 79.75 209 HIS A C 1
ATOM 1632 O O . HIS A 1 209 ? 6.464 -7.477 -10.123 1.00 79.75 209 HIS A O 1
ATOM 1638 N N . GLY A 1 210 ? 5.647 -5.795 -11.390 1.00 81.31 210 GLY A N 1
ATOM 1639 C CA . GLY A 1 210 ? 4.254 -6.216 -11.397 1.00 81.31 210 GLY A CA 1
ATOM 1640 C C . GLY A 1 210 ? 3.511 -5.873 -10.111 1.00 81.31 210 GLY A C 1
ATOM 1641 O O . GLY A 1 210 ? 4.104 -5.681 -9.051 1.00 81.31 210 GLY A O 1
ATOM 1642 N N . SER A 1 211 ? 2.185 -5.858 -10.206 1.00 87.38 211 SER A N 1
ATOM 1643 C CA . SER A 1 211 ? 1.309 -5.717 -9.048 1.00 87.38 211 SER A CA 1
ATOM 1644 C C . SER A 1 211 ? 1.490 -6.860 -8.051 1.00 87.38 211 SER A C 1
ATOM 1646 O O . SER A 1 211 ? 1.863 -7.973 -8.412 1.00 87.38 211 SER A O 1
ATOM 1648 N N . GLY A 1 212 ? 1.293 -6.586 -6.770 1.00 88.56 212 GLY A N 1
ATOM 1649 C CA . GLY A 1 212 ? 1.580 -7.491 -5.661 1.00 88.56 212 GLY A CA 1
ATOM 1650 C C . GLY A 1 212 ? 3.062 -7.625 -5.294 1.00 88.56 212 GLY A C 1
ATOM 1651 O O . GLY A 1 212 ? 3.384 -8.401 -4.394 1.00 88.56 212 GLY A O 1
ATOM 1652 N N . CYS A 1 213 ? 3.989 -6.923 -5.959 1.00 87.69 213 CYS A N 1
ATOM 1653 C CA . CYS A 1 213 ? 5.402 -6.986 -5.580 1.00 87.69 213 CYS A CA 1
ATOM 1654 C C . CYS A 1 213 ? 5.667 -6.265 -4.252 1.00 87.69 213 CYS A C 1
ATOM 1656 O O . CYS A 1 213 ? 5.018 -5.270 -3.925 1.00 87.69 213 CYS A O 1
ATOM 1658 N N . MET A 1 214 ? 6.662 -6.750 -3.513 1.00 89.44 214 MET A N 1
ATOM 1659 C CA . MET A 1 214 ? 7.169 -6.098 -2.310 1.00 89.44 214 MET A CA 1
ATOM 1660 C C . MET A 1 214 ? 8.381 -5.245 -2.665 1.00 89.44 214 MET A C 1
ATOM 1662 O O . MET A 1 214 ? 9.296 -5.708 -3.352 1.00 89.44 214 MET A O 1
ATOM 1666 N N . ARG A 1 215 ? 8.404 -4.020 -2.156 1.00 86.94 215 ARG A N 1
ATOM 1667 C CA . ARG A 1 215 ? 9.502 -3.059 -2.306 1.00 86.94 215 ARG A CA 1
ATOM 1668 C C . ARG A 1 215 ? 9.683 -2.320 -0.981 1.00 86.94 215 ARG A C 1
ATOM 1670 O O . ARG A 1 215 ? 8.947 -2.581 -0.030 1.00 86.94 215 ARG A O 1
ATOM 1677 N N . ALA A 1 216 ? 10.653 -1.421 -0.922 1.00 84.38 216 ALA A N 1
ATOM 1678 C CA . ALA A 1 216 ? 10.867 -0.567 0.229 1.00 84.38 216 ALA A CA 1
ATOM 1679 C C . ALA A 1 216 ? 11.018 0.880 -0.219 1.00 84.38 216 ALA A C 1
ATOM 1681 O O . ALA A 1 216 ? 11.467 1.150 -1.331 1.00 84.38 216 ALA A O 1
ATOM 1682 N N . ASP A 1 217 ? 10.625 1.794 0.654 1.00 82.19 217 ASP A N 1
ATOM 1683 C CA . ASP A 1 217 ? 10.813 3.220 0.443 1.00 82.19 217 ASP A CA 1
ATOM 1684 C C . ASP A 1 217 ? 11.122 3.902 1.781 1.00 82.19 217 ASP A C 1
ATOM 1686 O O . ASP A 1 217 ? 10.873 3.358 2.865 1.00 82.19 217 ASP A O 1
ATOM 1690 N N . TYR A 1 218 ? 11.758 5.063 1.718 1.00 81.44 218 TYR A N 1
ATOM 1691 C CA . TYR A 1 218 ? 12.147 5.847 2.874 1.00 81.44 218 TYR A CA 1
ATOM 1692 C C . TYR A 1 218 ? 10.935 6.213 3.721 1.00 81.44 218 TYR A C 1
ATOM 1694 O O . TYR A 1 218 ? 9.857 6.543 3.231 1.00 81.44 218 TYR A O 1
ATOM 1702 N N . LYS A 1 219 ? 11.135 6.202 5.037 1.00 84.38 219 LYS A N 1
ATOM 1703 C CA . LYS A 1 219 ? 10.057 6.490 5.984 1.00 84.38 219 LYS A CA 1
ATOM 1704 C C . LYS A 1 219 ? 9.585 7.947 5.960 1.00 84.38 219 LYS A C 1
ATOM 1706 O O . LYS A 1 219 ? 8.504 8.237 6.469 1.00 84.38 219 LYS A O 1
ATOM 1711 N N . ASP A 1 220 ? 10.397 8.841 5.404 1.00 80.25 220 ASP A N 1
ATOM 1712 C CA . ASP A 1 220 ? 10.181 10.284 5.410 1.00 80.25 220 ASP A CA 1
ATOM 1713 C C . ASP A 1 220 ? 10.776 10.947 4.152 1.00 80.25 220 ASP A C 1
ATOM 1715 O O . ASP A 1 220 ? 11.579 10.334 3.436 1.00 80.25 220 ASP A O 1
ATOM 1719 N N . THR A 1 221 ? 10.402 12.204 3.899 1.00 70.69 221 THR A N 1
ATOM 1720 C CA . THR A 1 221 ? 10.889 13.011 2.762 1.00 70.69 221 THR A CA 1
ATOM 1721 C C . THR A 1 221 ? 12.334 13.477 2.940 1.00 70.69 221 THR A C 1
ATOM 1723 O O . THR A 1 221 ? 13.020 13.793 1.968 1.00 70.69 221 THR A O 1
ATOM 1726 N N . GLU A 1 222 ? 12.826 13.477 4.179 1.00 66.44 222 GLU A N 1
ATOM 1727 C CA . GLU A 1 222 ? 14.209 13.773 4.526 1.00 66.44 222 GLU A CA 1
ATOM 1728 C C . GLU A 1 222 ? 14.794 12.614 5.339 1.00 66.44 222 GLU A C 1
ATOM 1730 O O . GLU A 1 222 ? 14.414 12.376 6.486 1.00 66.44 222 GLU A O 1
ATOM 1735 N N . SER A 1 223 ? 15.764 11.893 4.771 1.00 56.94 223 SER A N 1
ATOM 1736 C CA . SER A 1 223 ? 16.466 10.829 5.490 1.00 56.94 223 SER A CA 1
ATOM 1737 C C . SER A 1 223 ? 17.981 10.978 5.405 1.00 56.94 223 SER A C 1
ATOM 1739 O O . SER A 1 223 ? 18.559 11.375 4.394 1.00 56.94 223 SER A O 1
ATOM 1741 N N . THR A 1 224 ? 18.657 10.660 6.510 1.00 52.97 224 THR A N 1
ATOM 1742 C CA . THR A 1 224 ? 20.120 10.612 6.576 1.00 52.97 224 THR A CA 1
ATOM 1743 C C . THR A 1 224 ? 20.573 9.164 6.690 1.00 52.97 224 THR A C 1
ATOM 1745 O O . THR A 1 224 ? 20.552 8.575 7.769 1.00 52.97 224 THR A O 1
ATOM 1748 N N . THR A 1 225 ? 21.027 8.585 5.578 1.00 52.28 225 THR A N 1
ATOM 1749 C CA . THR A 1 225 ? 21.640 7.253 5.591 1.00 52.28 225 THR A CA 1
ATOM 1750 C C . THR A 1 225 ? 23.093 7.340 6.061 1.00 52.28 225 THR A C 1
ATOM 1752 O O . THR A 1 225 ? 23.865 8.228 5.690 1.00 52.28 225 THR A O 1
ATOM 1755 N N . THR A 1 226 ? 23.503 6.384 6.894 1.00 45.12 226 THR A N 1
ATOM 1756 C CA . THR A 1 226 ? 24.885 6.294 7.384 1.00 45.12 226 THR A CA 1
ATOM 1757 C C . THR A 1 226 ? 25.564 5.090 6.736 1.00 45.12 226 THR A C 1
ATOM 1759 O O . THR A 1 226 ? 25.210 3.955 7.035 1.00 45.12 226 THR A O 1
ATOM 1762 N N . SER A 1 227 ? 26.556 5.303 5.864 1.00 48.94 227 SER A N 1
ATOM 1763 C CA . SER A 1 227 ? 27.423 4.209 5.407 1.00 48.94 227 SER A CA 1
ATOM 1764 C C . SER A 1 227 ? 28.516 3.934 6.446 1.00 48.94 227 SER A C 1
ATOM 1766 O O . SER A 1 227 ? 28.933 4.830 7.183 1.00 48.94 227 SER A O 1
ATOM 1768 N N . LEU A 1 228 ? 29.037 2.700 6.476 1.00 43.28 228 LEU A N 1
ATOM 1769 C CA . LEU A 1 228 ? 30.105 2.239 7.381 1.00 43.28 228 LEU A CA 1
ATOM 1770 C C . LEU A 1 228 ? 31.375 3.114 7.362 1.00 43.28 228 LEU A C 1
ATOM 1772 O O . LEU A 1 228 ? 32.199 3.013 8.274 1.00 43.28 228 LEU A O 1
ATOM 1776 N N . THR A 1 229 ? 31.564 3.946 6.334 1.00 43.56 229 THR A N 1
ATOM 1777 C CA . THR A 1 229 ? 32.769 4.769 6.150 1.00 43.56 229 THR A CA 1
ATOM 1778 C C . THR A 1 229 ? 32.509 6.262 5.962 1.00 43.56 229 THR A C 1
ATOM 1780 O O . THR A 1 229 ? 33.464 7.037 6.029 1.00 43.56 229 THR A O 1
ATOM 1783 N N . THR A 1 230 ? 31.263 6.683 5.737 1.00 44.25 230 THR A N 1
ATOM 1784 C CA . THR A 1 230 ? 30.926 8.072 5.393 1.00 44.25 230 THR A CA 1
ATOM 1785 C C . THR A 1 230 ? 29.443 8.357 5.632 1.00 44.25 230 THR A C 1
ATOM 1787 O O . THR A 1 230 ? 28.583 7.549 5.290 1.00 44.25 230 THR A O 1
ATOM 1790 N N . ASN A 1 231 ? 29.141 9.535 6.178 1.00 46.28 231 ASN A N 1
ATOM 1791 C CA . ASN A 1 231 ? 27.775 10.051 6.223 1.00 46.28 231 ASN A CA 1
ATOM 1792 C C . ASN A 1 231 ? 27.491 10.714 4.872 1.00 46.28 231 ASN A C 1
ATOM 1794 O O . ASN A 1 231 ? 28.172 11.684 4.531 1.00 46.28 231 ASN A O 1
ATOM 1798 N N . TYR A 1 232 ? 26.507 10.219 4.129 1.00 45.16 232 TYR A N 1
ATOM 1799 C CA . TYR A 1 232 ? 25.951 10.933 2.986 1.00 45.16 232 TYR A CA 1
ATOM 1800 C C . TYR A 1 232 ? 24.469 11.144 3.256 1.00 45.16 232 TYR A C 1
ATOM 1802 O O . TYR A 1 232 ? 23.749 10.204 3.571 1.00 45.16 232 TYR A O 1
ATOM 1810 N N . THR A 1 233 ? 24.021 12.390 3.166 1.00 43.94 233 THR A N 1
ATOM 1811 C CA . THR A 1 233 ? 22.592 12.680 3.113 1.00 43.94 233 THR A CA 1
ATOM 1812 C C . THR A 1 233 ? 22.132 12.260 1.729 1.00 43.94 233 THR A C 1
ATOM 1814 O O . THR A 1 233 ? 22.560 12.859 0.746 1.00 43.94 233 THR A O 1
ATOM 1817 N N . VAL A 1 234 ? 21.346 11.191 1.652 1.00 48.22 234 VAL A N 1
ATOM 1818 C CA . VAL A 1 234 ? 20.648 10.841 0.421 1.00 48.22 234 VAL A CA 1
ATOM 1819 C C . VAL A 1 234 ? 19.365 11.651 0.459 1.00 48.22 234 VAL A C 1
ATOM 1821 O O . VAL A 1 234 ? 18.397 11.257 1.100 1.00 48.22 234 VAL A O 1
ATOM 1824 N N . SER A 1 235 ? 19.383 12.827 -0.162 1.00 48.12 235 SER A N 1
ATOM 1825 C CA . SER A 1 235 ? 18.129 13.429 -0.586 1.00 48.12 235 SER A CA 1
ATOM 1826 C C . SER A 1 235 ? 17.720 12.693 -1.857 1.00 48.12 235 SER A C 1
ATOM 1828 O O . SER A 1 235 ? 18.485 12.619 -2.828 1.00 48.12 235 SER A O 1
ATOM 1830 N N . GLN A 1 236 ? 16.545 12.069 -1.798 1.00 58.50 236 GLN A N 1
ATOM 1831 C CA . GLN A 1 236 ? 15.842 11.495 -2.949 1.00 58.50 236 GLN A CA 1
ATOM 1832 C C . GLN A 1 236 ? 15.762 12.548 -4.056 1.00 58.50 236 GLN A C 1
ATOM 1834 O O . GLN A 1 236 ? 15.887 13.727 -3.753 1.00 58.50 236 GLN A O 1
ATOM 1839 N N . ALA A 1 237 ? 15.542 12.180 -5.317 1.00 63.88 237 ALA A N 1
ATOM 1840 C CA . ALA A 1 237 ? 15.339 13.177 -6.368 1.00 63.88 237 ALA A CA 1
ATOM 1841 C C . ALA A 1 237 ? 13.922 13.762 -6.259 1.00 63.88 237 ALA A C 1
ATOM 1843 O O . ALA A 1 237 ? 12.986 13.157 -6.796 1.00 63.88 237 ALA A O 1
ATOM 1844 N N . PRO A 1 238 ? 13.714 14.908 -5.578 1.00 71.94 238 PRO A N 1
ATOM 1845 C CA . PRO A 1 238 ? 12.378 15.299 -5.144 1.00 71.94 238 PRO A CA 1
ATOM 1846 C C . PRO A 1 238 ? 11.546 15.726 -6.345 1.00 71.94 238 PRO A C 1
ATOM 1848 O O . PRO A 1 238 ? 10.387 15.355 -6.460 1.00 71.94 238 PRO A O 1
ATOM 1851 N N . LEU A 1 239 ? 12.177 16.422 -7.297 1.00 77.12 239 LEU A N 1
ATOM 1852 C CA . LEU A 1 239 ? 11.548 16.822 -8.548 1.00 77.12 239 LEU A CA 1
ATOM 1853 C C . LEU A 1 239 ? 11.113 15.613 -9.386 1.00 77.12 239 LEU A C 1
ATOM 1855 O O . LEU A 1 239 ? 9.965 15.552 -9.798 1.00 77.12 239 LEU A O 1
ATOM 1859 N N . LEU A 1 240 ? 11.986 14.620 -9.580 1.00 79.06 240 LEU A N 1
ATOM 1860 C CA . LEU A 1 240 ? 11.647 13.428 -10.366 1.00 79.06 240 LEU A CA 1
ATOM 1861 C C . LEU A 1 240 ? 10.556 12.584 -9.685 1.00 79.06 240 LEU A C 1
ATOM 1863 O O . LEU A 1 240 ? 9.678 12.058 -10.362 1.00 79.06 240 LEU A O 1
ATOM 1867 N N . SER A 1 241 ? 10.586 12.492 -8.351 1.00 79.38 241 SER A N 1
ATOM 1868 C CA . SER A 1 241 ? 9.549 11.817 -7.555 1.00 79.38 241 SER A CA 1
ATOM 1869 C C . SER A 1 241 ? 8.198 12.531 -7.685 1.00 79.38 241 SER A C 1
ATOM 1871 O O . SER A 1 241 ? 7.187 11.883 -7.949 1.00 79.38 241 SER A O 1
ATOM 1873 N N . ARG A 1 242 ? 8.191 13.871 -7.603 1.00 82.25 242 ARG A N 1
ATOM 1874 C CA . ARG A 1 242 ? 7.009 14.718 -7.838 1.00 82.25 242 ARG A CA 1
ATOM 1875 C C . ARG A 1 242 ? 6.431 14.542 -9.226 1.00 82.25 242 ARG A C 1
ATOM 1877 O O . ARG A 1 242 ? 5.249 14.241 -9.361 1.00 82.25 242 ARG A O 1
ATOM 1884 N N . GLU A 1 243 ? 7.264 14.717 -10.246 1.00 85.56 243 GLU A N 1
ATOM 1885 C CA . GLU A 1 243 ? 6.855 14.573 -11.640 1.00 85.56 243 GLU A CA 1
ATOM 1886 C C . GLU A 1 243 ? 6.287 13.173 -11.886 1.00 85.56 243 GLU A C 1
ATOM 1888 O O . GLU A 1 243 ? 5.242 13.046 -12.522 1.00 85.56 243 GLU A O 1
ATOM 1893 N N . LYS A 1 244 ? 6.909 12.125 -11.320 1.00 85.31 244 LYS A N 1
ATOM 1894 C CA . LYS A 1 244 ? 6.400 10.760 -11.457 1.00 85.31 244 LYS A CA 1
ATOM 1895 C C . LYS A 1 244 ? 5.075 10.548 -10.726 1.00 85.31 244 LYS A C 1
ATOM 1897 O O . LYS A 1 244 ? 4.182 9.924 -11.287 1.00 85.31 244 LYS A O 1
ATOM 1902 N N . TRP A 1 245 ? 4.920 11.059 -9.507 1.00 85.88 245 TRP A N 1
ATOM 1903 C CA . TRP A 1 245 ? 3.663 10.965 -8.759 1.00 85.88 245 TRP A CA 1
ATOM 1904 C C . TRP A 1 245 ? 2.510 11.630 -9.524 1.00 85.88 245 TRP A C 1
ATOM 1906 O O . TRP A 1 245 ? 1.441 11.042 -9.679 1.00 85.88 245 TRP A O 1
ATOM 1916 N N . LEU A 1 246 ? 2.745 12.828 -10.068 1.00 87.88 246 LEU A N 1
ATOM 1917 C CA . LEU A 1 246 ? 1.748 13.560 -10.851 1.00 87.88 246 LEU A CA 1
ATOM 1918 C C . LEU A 1 246 ? 1.399 12.825 -12.153 1.00 87.88 246 LEU A C 1
ATOM 1920 O O . LEU A 1 246 ? 0.218 12.721 -12.478 1.00 87.88 246 LEU A O 1
ATOM 1924 N N . ASP A 1 247 ? 2.395 12.260 -12.842 1.00 88.31 247 ASP A N 1
ATOM 1925 C CA . ASP A 1 247 ? 2.216 11.418 -14.035 1.00 88.31 247 ASP A CA 1
ATOM 1926 C C . ASP A 1 247 ? 1.329 10.194 -13.753 1.00 88.31 247 ASP A C 1
ATOM 1928 O O . ASP A 1 247 ? 0.350 9.965 -14.465 1.00 88.31 247 ASP A O 1
ATOM 1932 N N . ILE A 1 248 ? 1.604 9.455 -12.670 1.00 86.44 248 ILE A N 1
ATOM 1933 C CA . ILE A 1 248 ? 0.830 8.262 -12.276 1.00 86.44 248 ILE A CA 1
ATOM 1934 C C . ILE A 1 248 ? -0.648 8.607 -12.070 1.00 86.44 248 ILE A C 1
ATOM 1936 O O . ILE A 1 248 ? -1.531 7.883 -12.535 1.00 86.44 248 ILE A O 1
ATOM 1940 N N . TYR A 1 249 ? -0.928 9.723 -11.394 1.00 86.25 249 TYR A N 1
ATOM 1941 C CA . TYR A 1 249 ? -2.291 10.112 -11.030 1.00 86.25 249 TYR A CA 1
ATOM 1942 C C . TYR A 1 249 ? -2.965 11.067 -12.024 1.00 86.25 249 TYR A C 1
ATOM 1944 O O . TYR A 1 249 ? -4.093 11.504 -11.777 1.00 86.25 249 TYR A O 1
ATOM 1952 N N . GLY A 1 250 ? -2.322 11.339 -13.165 1.00 88.31 250 GLY A N 1
ATOM 1953 C CA . GLY A 1 250 ? -2.885 12.109 -14.276 1.00 88.31 250 GLY A CA 1
ATOM 1954 C C . GLY A 1 250 ? -3.002 13.613 -14.018 1.00 88.31 250 GLY A C 1
ATOM 1955 O O . GLY A 1 250 ? -3.861 14.270 -14.613 1.00 88.31 250 GLY A O 1
ATOM 1956 N N . PHE A 1 251 ? -2.174 14.154 -13.128 1.00 87.88 251 PHE A N 1
ATOM 1957 C CA . PHE A 1 251 ? -2.076 15.587 -12.870 1.00 87.88 251 PHE A CA 1
ATOM 1958 C C . PHE A 1 251 ? -1.102 16.267 -13.840 1.00 87.88 251 PHE A C 1
ATOM 1960 O O . PHE A 1 251 ? -0.250 15.626 -14.453 1.00 87.88 251 PHE A O 1
ATOM 1967 N N . ASP A 1 252 ? -1.240 17.585 -13.993 1.00 88.38 252 ASP A N 1
ATOM 1968 C CA . ASP A 1 252 ? -0.334 18.376 -14.827 1.00 88.38 252 ASP A CA 1
ATOM 1969 C C . ASP A 1 252 ? 1.071 18.393 -14.205 1.00 88.38 252 ASP A C 1
ATOM 1971 O O . ASP A 1 252 ? 1.276 18.937 -13.122 1.00 88.38 252 ASP A O 1
ATOM 1975 N N . THR A 1 253 ? 2.047 17.802 -14.895 1.00 85.00 253 THR A N 1
ATOM 1976 C CA . THR A 1 253 ? 3.444 17.744 -14.446 1.00 85.00 253 THR A CA 1
ATOM 1977 C C . THR A 1 253 ? 4.150 19.100 -14.504 1.00 85.00 253 THR A C 1
ATOM 1979 O O . THR A 1 253 ? 5.273 19.204 -14.027 1.00 85.00 253 THR A O 1
ATOM 1982 N N . ASP A 1 254 ? 3.533 20.139 -15.076 1.00 84.50 254 ASP A N 1
ATOM 1983 C CA . ASP A 1 254 ? 4.011 21.523 -14.970 1.00 84.50 254 ASP A CA 1
ATOM 1984 C C . ASP A 1 254 ? 3.410 22.250 -13.740 1.00 84.50 254 ASP A C 1
ATOM 1986 O O . ASP A 1 254 ? 3.885 23.329 -13.367 1.00 84.50 254 ASP A O 1
ATOM 1990 N N . ASP A 1 255 ? 2.391 21.672 -13.084 1.00 84.75 255 ASP A N 1
ATOM 1991 C CA . ASP A 1 255 ? 1.708 22.218 -11.904 1.00 84.75 255 ASP A CA 1
ATOM 1992 C C . ASP A 1 255 ? 1.869 21.315 -10.670 1.00 84.75 255 ASP A C 1
ATOM 1994 O O . ASP A 1 255 ? 1.106 20.383 -10.411 1.00 84.75 255 ASP A O 1
ATOM 1998 N N . MET A 1 256 ? 2.851 21.663 -9.840 1.00 81.94 256 MET A N 1
ATOM 1999 C CA . MET A 1 256 ? 3.179 20.921 -8.621 1.00 81.94 256 MET A CA 1
ATOM 2000 C C . MET A 1 256 ? 2.164 21.097 -7.481 1.00 81.94 256 MET A C 1
ATOM 2002 O O . MET A 1 256 ? 2.358 20.513 -6.420 1.00 81.94 256 MET A O 1
ATOM 2006 N N . SER A 1 257 ? 1.108 21.903 -7.640 1.00 83.56 257 SER A N 1
ATOM 2007 C CA . SER A 1 257 ? 0.180 22.209 -6.537 1.00 83.56 257 SER A CA 1
ATOM 2008 C C . SER A 1 257 ? -0.646 21.016 -6.052 1.00 83.56 257 SER A C 1
ATOM 2010 O O . SER A 1 257 ? -1.129 21.052 -4.926 1.00 83.56 257 SER A O 1
ATOM 2012 N N . ASN A 1 258 ? -0.785 19.969 -6.871 1.00 83.00 258 ASN A N 1
ATOM 2013 C CA . ASN A 1 258 ? -1.483 18.731 -6.502 1.00 83.00 258 ASN A CA 1
ATOM 2014 C C . ASN A 1 258 ? -0.581 17.731 -5.768 1.00 83.00 258 ASN A C 1
ATOM 2016 O O . ASN A 1 258 ? -1.046 16.667 -5.370 1.00 83.00 258 ASN A O 1
ATOM 2020 N N . TYR A 1 259 ? 0.713 18.025 -5.639 1.00 83.75 259 TYR A N 1
ATOM 2021 C CA . TYR A 1 259 ? 1.624 17.144 -4.935 1.00 83.75 259 TYR A CA 1
ATOM 2022 C C . TYR A 1 259 ? 1.475 17.341 -3.415 1.00 83.75 259 TYR A C 1
ATOM 2024 O O . TYR A 1 259 ? 1.650 18.472 -2.955 1.00 83.75 259 TYR A O 1
ATOM 2032 N N . PRO A 1 260 ? 1.212 16.288 -2.616 1.00 77.88 260 PRO A N 1
ATOM 2033 C CA . PRO A 1 260 ? 0.770 16.468 -1.227 1.00 77.88 260 PRO A CA 1
ATOM 2034 C C . PRO A 1 260 ? 1.852 16.937 -0.239 1.00 77.88 260 PRO A C 1
ATOM 2036 O O . PRO A 1 260 ? 1.565 17.132 0.940 1.00 77.88 260 PRO A O 1
ATOM 2039 N N . TYR A 1 261 ? 3.110 17.083 -0.672 1.00 76.75 261 TYR A N 1
ATOM 2040 C CA . TYR A 1 261 ? 4.242 17.231 0.247 1.00 76.75 261 TYR A CA 1
ATOM 2041 C C . TYR A 1 261 ? 5.168 18.376 -0.107 1.00 76.75 261 TYR A C 1
ATOM 2043 O O . TYR A 1 261 ? 5.588 18.562 -1.250 1.00 76.75 261 TYR A O 1
ATOM 2051 N N . ASP A 1 262 ? 5.572 19.085 0.935 1.00 69.75 262 ASP A N 1
ATOM 2052 C CA . ASP A 1 262 ? 6.590 20.114 0.858 1.00 69.75 262 ASP A CA 1
ATOM 2053 C C . ASP A 1 262 ? 7.979 19.465 0.972 1.00 69.75 262 ASP A C 1
ATOM 2055 O O . ASP A 1 262 ? 8.221 18.683 1.894 1.00 69.75 262 ASP A O 1
ATOM 2059 N N . TYR A 1 263 ? 8.903 19.786 0.061 1.00 68.50 263 TYR A N 1
ATOM 2060 C CA . TYR A 1 263 ? 10.324 19.544 0.329 1.00 68.50 263 TYR A CA 1
ATOM 2061 C C . TYR A 1 263 ? 11.034 20.872 0.503 1.00 68.50 263 TYR A C 1
ATOM 2063 O O . TYR A 1 263 ? 10.827 21.820 -0.254 1.00 68.50 263 TYR A O 1
ATOM 2071 N N . THR A 1 264 ? 11.948 20.891 1.464 1.00 59.09 264 THR A N 1
ATOM 2072 C CA . THR A 1 264 ? 12.691 22.091 1.834 1.00 59.09 264 THR A CA 1
ATOM 2073 C C . THR A 1 264 ? 13.688 22.533 0.760 1.00 59.09 264 THR A C 1
ATOM 2075 O O . THR A 1 264 ? 13.867 23.736 0.589 1.00 59.09 264 THR A O 1
ATOM 2078 N N . ASP A 1 265 ? 14.282 21.596 0.006 1.00 62.06 265 ASP A N 1
ATOM 2079 C CA . ASP A 1 265 ? 15.165 21.864 -1.134 1.00 62.06 265 ASP A CA 1
ATOM 2080 C C . ASP A 1 265 ? 15.112 20.728 -2.184 1.00 62.06 265 ASP A C 1
ATOM 2082 O O . ASP A 1 265 ? 15.178 19.547 -1.838 1.00 62.06 265 ASP A O 1
ATOM 2086 N N . ASP A 1 266 ? 15.136 21.068 -3.481 1.00 61.81 266 ASP A N 1
ATOM 2087 C CA . ASP A 1 266 ? 15.346 20.108 -4.584 1.00 61.81 266 ASP A CA 1
ATOM 2088 C C . ASP A 1 266 ? 16.837 19.719 -4.687 1.00 61.81 266 ASP A C 1
ATOM 2090 O O . ASP A 1 266 ? 17.515 19.935 -5.697 1.00 61.81 266 ASP A O 1
ATOM 2094 N N . THR A 1 267 ? 17.401 19.208 -3.594 1.00 51.69 267 THR A N 1
ATOM 2095 C CA . THR A 1 267 ? 18.801 18.776 -3.558 1.00 51.69 267 THR A CA 1
ATOM 2096 C C . THR A 1 267 ? 18.946 17.438 -4.276 1.00 51.69 267 THR A C 1
ATOM 2098 O O . THR A 1 267 ? 18.356 16.431 -3.901 1.00 51.69 267 THR A O 1
ATOM 2101 N N . PHE A 1 268 ? 19.734 17.434 -5.347 1.00 49.56 268 PHE A N 1
ATOM 2102 C CA . PHE A 1 268 ? 20.031 16.249 -6.144 1.00 49.56 268 PHE A CA 1
ATOM 2103 C C . PHE A 1 268 ? 21.203 15.482 -5.525 1.00 49.56 268 PHE A C 1
ATOM 2105 O O . PHE A 1 268 ? 22.319 16.007 -5.459 1.00 49.56 268 PHE A O 1
ATOM 2112 N N . THR A 1 269 ? 20.979 14.232 -5.120 1.00 50.06 269 THR A N 1
ATOM 2113 C CA . THR A 1 269 ? 22.077 13.262 -5.046 1.00 50.06 269 THR A CA 1
ATOM 2114 C C . THR A 1 269 ? 22.288 12.724 -6.460 1.00 50.06 269 THR A C 1
ATOM 2116 O O . THR A 1 269 ? 21.336 12.272 -7.089 1.00 50.06 269 THR A O 1
ATOM 2119 N N . GLU A 1 270 ? 23.512 12.816 -6.987 1.00 48.41 270 GLU A N 1
ATOM 2120 C CA . GLU A 1 270 ? 23.842 12.312 -8.325 1.00 48.41 270 GLU A CA 1
ATOM 2121 C C . GLU A 1 270 ? 23.466 10.830 -8.445 1.00 48.41 270 GLU A C 1
ATOM 2123 O O . GLU A 1 270 ? 23.990 9.995 -7.706 1.00 48.41 270 GLU A O 1
ATOM 2128 N N . PHE A 1 271 ? 22.518 10.525 -9.341 1.00 53.03 271 PHE A N 1
ATOM 2129 C CA . PHE A 1 271 ? 22.120 9.157 -9.665 1.00 53.03 271 PHE A CA 1
ATOM 2130 C C . PHE A 1 271 ? 23.302 8.433 -10.302 1.00 53.03 271 PHE A C 1
ATOM 2132 O O . PHE A 1 271 ? 23.535 8.530 -11.506 1.00 53.03 271 PHE A O 1
ATOM 2139 N N . ASP A 1 272 ? 24.043 7.672 -9.504 1.00 51.69 272 ASP A N 1
ATOM 2140 C CA . ASP A 1 272 ? 24.995 6.717 -10.048 1.00 51.69 272 ASP A CA 1
ATOM 2141 C C . ASP A 1 272 ? 24.258 5.437 -10.467 1.00 51.69 272 ASP A C 1
ATOM 2143 O O . ASP A 1 272 ? 24.205 4.443 -9.735 1.00 51.69 272 ASP A O 1
ATOM 2147 N N . LEU A 1 273 ? 23.686 5.456 -11.675 1.00 53.41 273 LEU A N 1
ATOM 2148 C CA . LEU A 1 273 ? 23.013 4.288 -12.251 1.00 53.41 273 LEU A CA 1
ATOM 2149 C C . LEU A 1 273 ? 23.993 3.139 -12.557 1.00 53.41 273 LEU A C 1
ATOM 2151 O O . LEU A 1 273 ? 23.547 2.034 -12.860 1.00 53.41 273 LEU A O 1
ATOM 2155 N N . THR A 1 274 ? 25.317 3.339 -12.445 1.00 47.84 274 THR A N 1
ATOM 2156 C CA . THR A 1 274 ? 26.307 2.284 -12.740 1.00 47.84 274 THR A CA 1
ATOM 2157 C C . THR A 1 274 ? 26.310 1.143 -11.718 1.00 47.84 274 THR A C 1
ATOM 2159 O O . THR A 1 274 ? 26.824 0.066 -12.018 1.00 47.84 274 THR A O 1
ATOM 2162 N N . ASN A 1 275 ? 25.693 1.343 -10.547 1.00 43.84 275 ASN A N 1
ATOM 2163 C CA . ASN A 1 275 ? 25.544 0.331 -9.493 1.00 43.84 275 ASN A CA 1
ATOM 2164 C C . ASN A 1 275 ? 24.098 -0.184 -9.334 1.00 43.84 275 ASN A C 1
ATOM 2166 O O . ASN A 1 275 ? 23.796 -0.882 -8.367 1.00 43.84 275 ASN A O 1
ATOM 2170 N N . SER A 1 276 ? 23.190 0.184 -10.240 1.00 44.91 276 SER A N 1
ATOM 2171 C CA . SER A 1 276 ? 21.764 0.234 -9.934 1.00 44.91 276 SER A CA 1
ATOM 2172 C C . SER A 1 276 ? 20.946 -0.898 -10.565 1.00 44.91 276 SER A C 1
ATOM 2174 O O . SER A 1 276 ? 20.284 -0.714 -11.575 1.00 44.91 276 SER A O 1
ATOM 2176 N N . GLU A 1 277 ? 20.907 -2.069 -9.924 1.00 44.50 277 GLU A N 1
ATOM 2177 C CA . GLU A 1 277 ? 19.740 -2.970 -10.066 1.00 44.50 277 GLU A CA 1
ATOM 2178 C C . GLU A 1 277 ? 18.516 -2.443 -9.273 1.00 44.50 277 GLU A C 1
ATOM 2180 O O . GLU A 1 277 ? 17.414 -2.972 -9.394 1.00 44.50 277 GLU A O 1
ATOM 2185 N N . ASN A 1 278 ? 18.711 -1.368 -8.497 1.00 48.97 278 ASN A N 1
ATOM 2186 C CA . ASN A 1 278 ? 17.810 -0.835 -7.472 1.00 48.97 278 ASN A CA 1
ATOM 2187 C C . ASN A 1 278 ? 17.274 0.566 -7.812 1.00 48.97 278 ASN A C 1
ATOM 2189 O O . ASN A 1 278 ? 16.843 1.299 -6.934 1.00 48.97 278 ASN A O 1
ATOM 2193 N N . ALA A 1 279 ? 17.308 0.988 -9.077 1.00 44.34 279 ALA A N 1
ATOM 2194 C CA . ALA A 1 279 ? 17.005 2.371 -9.458 1.00 44.34 279 ALA A CA 1
ATOM 2195 C C . ALA A 1 279 ? 15.571 2.820 -9.095 1.00 44.34 279 ALA A C 1
ATOM 2197 O O . ALA A 1 279 ? 15.298 4.012 -8.988 1.00 44.34 279 ALA A O 1
ATOM 2198 N N . ALA A 1 280 ? 14.668 1.862 -8.874 1.00 47.19 280 ALA A N 1
ATOM 2199 C CA . ALA A 1 280 ? 13.320 2.122 -8.389 1.00 47.19 280 ALA A CA 1
ATOM 2200 C C . ALA A 1 280 ? 13.249 2.482 -6.894 1.00 47.19 280 ALA A C 1
ATOM 2202 O O . ALA A 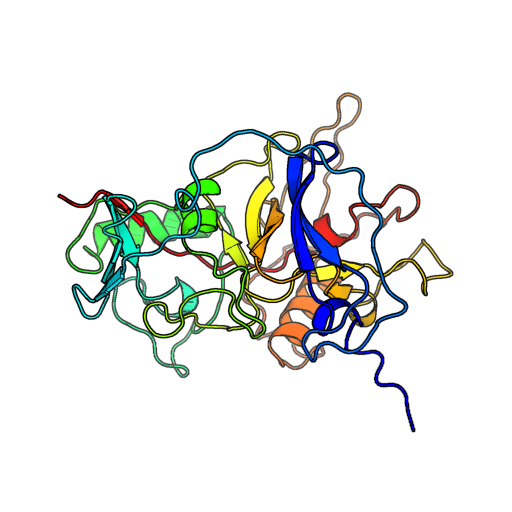1 280 ? 12.242 3.023 -6.465 1.00 47.19 280 ALA A O 1
ATOM 2203 N N . ASP A 1 281 ? 14.300 2.208 -6.114 1.00 53.56 281 ASP A N 1
ATOM 2204 C CA . ASP A 1 281 ? 14.408 2.541 -4.681 1.00 53.56 281 ASP A CA 1
ATOM 2205 C C . ASP A 1 281 ? 14.803 4.018 -4.442 1.00 53.56 281 ASP A C 1
ATOM 2207 O O . ASP A 1 281 ? 15.111 4.419 -3.322 1.00 53.56 281 ASP A O 1
ATOM 2211 N N . TYR A 1 282 ? 14.850 4.833 -5.505 1.00 56.06 282 TYR A N 1
ATOM 2212 C CA . TYR A 1 282 ? 15.326 6.224 -5.472 1.00 56.06 282 TYR A CA 1
ATOM 2213 C C . TYR A 1 282 ? 14.260 7.269 -5.832 1.00 56.06 282 TYR A C 1
ATOM 2215 O O . TYR A 1 282 ? 14.549 8.470 -5.778 1.00 56.06 282 TYR A O 1
ATOM 2223 N N . ILE A 1 283 ? 13.055 6.834 -6.210 1.00 60.84 283 ILE A N 1
ATOM 2224 C CA . ILE A 1 283 ? 11.877 7.701 -6.274 1.00 60.84 283 ILE A CA 1
ATOM 2225 C C . ILE A 1 283 ? 10.979 7.377 -5.090 1.00 60.84 283 ILE A C 1
ATOM 2227 O O . ILE A 1 283 ? 10.728 6.207 -4.813 1.00 60.84 283 ILE A O 1
ATOM 2231 N N . VAL A 1 284 ? 10.496 8.414 -4.414 1.00 60.28 284 VAL A N 1
ATOM 2232 C CA . VAL A 1 284 ? 9.429 8.250 -3.427 1.00 60.28 284 VAL A CA 1
ATOM 2233 C 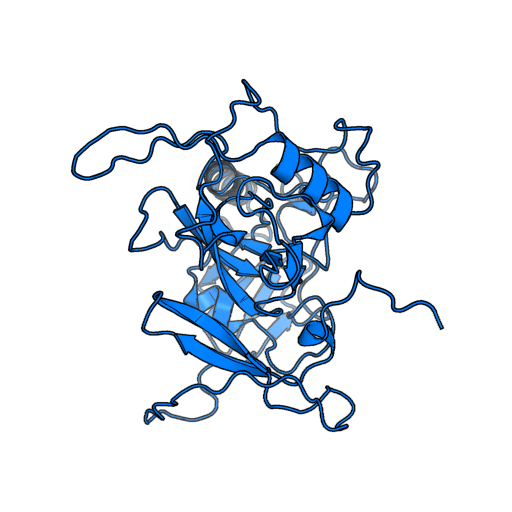C . VAL A 1 284 ? 8.126 8.351 -4.177 1.00 60.28 284 VAL A C 1
ATOM 2235 O O . VAL A 1 284 ? 7.767 9.413 -4.689 1.00 60.28 284 VAL A O 1
ATOM 2238 N N . LEU A 1 285 ? 7.424 7.236 -4.256 1.00 66.94 285 LEU A N 1
ATOM 2239 C CA . LEU A 1 285 ? 6.027 7.251 -4.634 1.00 66.94 285 LEU A CA 1
ATOM 2240 C C . LEU A 1 285 ? 5.266 7.108 -3.333 1.00 66.94 285 LEU A C 1
ATOM 2242 O O . LEU A 1 285 ? 5.443 6.126 -2.625 1.00 66.94 285 LEU A O 1
ATOM 2246 N N . TYR A 1 286 ? 4.489 8.122 -2.964 1.00 73.31 286 TYR A N 1
ATOM 2247 C CA . TYR A 1 286 ? 3.802 8.041 -1.686 1.00 73.31 286 TYR A CA 1
ATOM 2248 C C . TYR A 1 286 ? 2.800 6.918 -1.675 1.00 73.31 286 TYR A C 1
ATOM 2250 O O . TYR A 1 286 ? 2.026 6.717 -2.617 1.00 73.31 286 TYR A O 1
ATOM 2258 N N . ASN A 1 287 ? 2.839 6.233 -0.547 1.00 85.06 287 ASN A N 1
ATOM 2259 C CA . ASN A 1 287 ? 2.059 5.054 -0.309 1.00 85.06 287 ASN A CA 1
ATOM 2260 C C . ASN A 1 287 ? 0.871 5.430 0.572 1.00 85.06 287 ASN A C 1
ATOM 2262 O O . ASN A 1 287 ? 0.869 6.420 1.306 1.00 85.06 287 ASN A O 1
ATOM 2266 N N . TYR A 1 288 ? -0.146 4.606 0.464 1.00 94.00 288 TYR A N 1
ATOM 2267 C CA . TYR A 1 288 ? -1.356 4.662 1.248 1.00 94.00 288 TYR A CA 1
ATOM 2268 C C . TYR A 1 288 ? -1.242 3.685 2.411 1.00 94.00 288 TYR A C 1
ATOM 2270 O 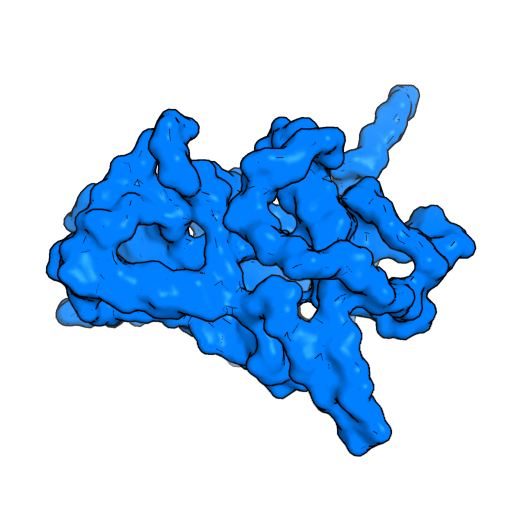O . TYR A 1 288 ? -0.310 2.876 2.500 1.00 94.00 288 TYR A O 1
ATOM 2278 N N . ALA A 1 289 ? -2.215 3.728 3.304 1.00 96.31 289 ALA A N 1
ATOM 2279 C CA . ALA A 1 289 ? -2.272 2.847 4.452 1.00 96.31 289 ALA A CA 1
ATOM 2280 C C . ALA A 1 289 ? -3.637 2.181 4.575 1.00 96.31 289 ALA A C 1
ATOM 2282 O O . ALA A 1 289 ? -4.680 2.823 4.497 1.00 96.31 289 ALA A O 1
ATOM 2283 N N . LEU A 1 290 ? -3.612 0.877 4.841 1.00 97.94 290 LEU A N 1
ATOM 2284 C CA . LEU A 1 290 ? -4.750 0.146 5.384 1.00 97.94 290 LEU A CA 1
ATOM 2285 C C . LEU A 1 290 ? -4.496 -0.107 6.868 1.00 97.94 290 LEU A C 1
ATOM 2287 O O . LEU A 1 290 ? -3.353 -0.282 7.294 1.00 97.94 290 LEU A O 1
ATOM 2291 N N . LEU A 1 291 ? -5.565 -0.148 7.654 1.00 98.50 291 LEU A N 1
ATOM 2292 C CA . LEU A 1 291 ? -5.501 -0.514 9.062 1.00 98.50 291 LEU A CA 1
ATOM 2293 C C . LEU A 1 291 ? -5.865 -1.976 9.232 1.00 98.50 291 LEU A C 1
ATOM 2295 O O . LEU A 1 291 ? -6.722 -2.509 8.526 1.00 98.50 291 LEU A O 1
ATOM 2299 N N . VAL A 1 292 ? -5.2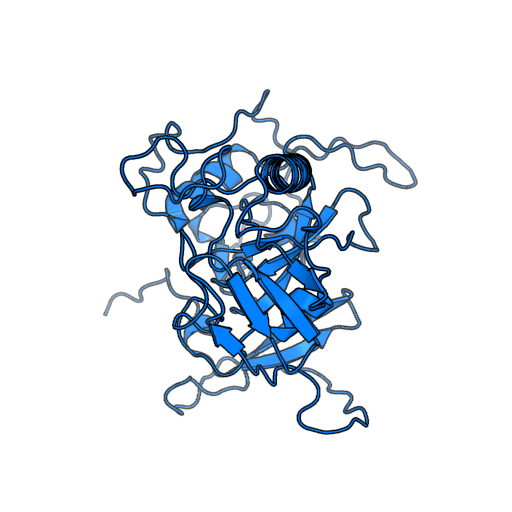55 -2.601 10.228 1.00 98.50 292 VAL A N 1
ATOM 2300 C CA . VAL A 1 292 ? -5.589 -3.955 10.643 1.00 98.50 292 VAL A CA 1
ATOM 2301 C C . VAL A 1 292 ? -5.676 -4.037 12.162 1.00 98.50 292 VAL A C 1
ATOM 2303 O O . VAL A 1 292 ? -5.042 -3.263 12.882 1.00 98.50 292 VAL A O 1
ATOM 2306 N N . ARG A 1 293 ? -6.458 -4.992 12.651 1.00 98.00 293 ARG A N 1
ATOM 2307 C CA . ARG A 1 293 ? -6.515 -5.426 14.050 1.00 98.00 293 ARG A CA 1
ATOM 2308 C C . ARG A 1 293 ? -6.850 -6.914 14.110 1.00 98.00 293 ARG A C 1
ATOM 2310 O O . ARG A 1 293 ? -7.280 -7.492 13.114 1.00 98.00 293 ARG A O 1
ATOM 2317 N N . ASP A 1 294 ? -6.712 -7.519 15.282 1.00 97.50 294 ASP A N 1
ATOM 2318 C CA . ASP A 1 294 ? -7.203 -8.879 15.507 1.00 97.50 294 ASP A CA 1
ATOM 2319 C C . ASP A 1 294 ? -8.735 -8.866 15.695 1.00 97.50 294 ASP A C 1
ATOM 2321 O O . ASP A 1 294 ? -9.310 -7.907 16.233 1.00 97.50 294 ASP A O 1
ATOM 2325 N N . THR A 1 295 ? -9.414 -9.928 15.256 1.00 92.69 295 THR A N 1
ATOM 2326 C CA . THR A 1 295 ? -10.836 -10.148 15.573 1.00 92.69 295 THR A CA 1
ATOM 2327 C C . THR A 1 295 ? -11.002 -10.573 17.034 1.00 92.69 295 THR A C 1
ATOM 2329 O O . THR A 1 295 ? -10.190 -11.351 17.535 1.00 92.69 295 THR A O 1
ATOM 2332 N N . GLU A 1 296 ? -12.058 -10.101 17.703 1.00 77.94 296 GLU A N 1
ATOM 2333 C CA . GLU A 1 296 ? -12.401 -10.495 19.086 1.00 77.94 296 GLU A CA 1
ATOM 2334 C C . GLU A 1 296 ? -12.893 -11.945 19.235 1.00 77.94 296 GLU A C 1
ATOM 2336 O O . GLU A 1 296 ? -13.589 -12.451 18.322 1.00 77.94 296 GLU A O 1
#

Foldseek 3Di:
DDDDLQADVVLQFDWDWDQDPVQRKTFIWGCQAGPVGHGHPDGDDDDDDDDDDDPCLAQVFDWDDPDPFWIATPSVLKIKGQEWPLQADLLQDGDDPPDPSRQAFDFLVVVQVSLCSCLVNCHVVHNPKDFAAPRVVRRQFQSVDSDFQRGDCVRHDYSDRQFKAWHPAARPVFNQKGKIFGSHAPWDFDPPPDPDQFDDALSRIHRPGGGRIMDIEGRDQWDWDDDPVDTDGLRFQALRLQLNLCVRVVHDSVDSPPRPDDDPDSDDDGRNSVVDPPRVRRHDRGHITMIMDGHD

=== Feature glossary ===
A reading guide for the features in this record.

Start from the sequence.

  · This is the polypeptide sequence — one letter per residue, N-terminus first. Length ranges from a few dozen residues for small domains to over a thousand for large multi-domain proteins.

Fold it, and you get atomic coordinates and the backbone conformation that goes with them.

  · Structure coordinates are given as an mmCIF _atom_site loop: one row per atom with element, residue name, chain id, sequence number, and x/y/z position in Å. Only the four main-chain atoms per residue are included here; side chains are omitted to keep the record compact.

  · Backbone dihedral angles. Every residue except chain termini has a φ (preceding-C → N → Cα → C) and a ψ (N → Cα → C → next-N). They are reported in degrees following the IUPAC sign convention. Secondary structure is essentially a statement about which (φ, ψ) basin each residue occupies.

  · The SS8 string is DSSP's per-residue secondary-structure call. α-helix (H) means an i→i+4 H-bond ladder; β-strand (E) means the residue participates in a β-sheet; 3₁₀ (G) and π (I) are tighter and wider helices; T/S are turns/bends; '-' is loop.

  · SS3 is a coarse helix/strand/coil call (letters a/b/c) made by the P-SEA algorithm from inter-Cα distances and dihedrals. It is less detailed than DSSP but needs only Cα positions.

Summarize the fold with a handful of shape descriptors and a per-residue structural alphabet.

  · Radius of gyration (Rg) is the root-mean-square distance of Cα atoms from their centroid — a single number for overall size and compactness. A globular domain of N residues has Rg ≈ 2.2·N^0.38 Å; an extended or disordered chain has a much larger Rg. The Cα contact count is the number of residue pairs whose Cα atoms are within 8 Å and are more than four positions apart in sequence — a standard proxy for tertiary packing density. The bounding box is the smallest axis-aligned box enclosing all Cα atoms.

  · The Foldseek 3Di string encodes local tertiary geometry as a 20-letter alphabet — one character per residue — derived from the relative positions of nearby Cα atoms. Unlike the amino-acid sequence, 3Di is a direct function of the 3D structure, so two proteins with the same fold have similar 3Di strings even at low sequence identity.

  · Solvent-accessible surface area (SASA) is the area in Å² traced out by the centre of a 1.4 Å probe sphere (a water molecule) rolled over the protein's van der Waals surface (Shrake–Rupley / Lee–Richards construction). Buried residues have near-zero SASA; fully exposed residues can exceed 200 Å². The total SASA scales roughly with the number of surface residues.

Ask how reliable the model is.

  · pLDDT (predicted Local Distance Difference Test) is AlphaFold's per-residue confidence score, ranging from 0 to 100. Values above 90 indicate high confidence (typically well-packed cores); 70–90 is confident; 50–70 low confidence; below 50 usually means the region is disordered or the prediction is unreliable there. AlphaFold stores pLDDT in the mmCIF B-factor column.

  · B-factor (Debye–Waller factor) reflects atomic displacement in the crystal lattice. It is an experimental observable (units Å²), not a prediction; low values mean the atom is pinned down, high values mean it moves or is heterogeneous across the crystal.

  · Predicted Aligned Error (PAE) is an AlphaFold confidence matrix: entry (i, j) is the expected error in the position of residue j, in ångströms, when the prediction is superimposed on the true structure at residue i. Low PAE within a block of residues means that block is internally rigid and well-predicted; high PAE between two blocks means their relative placement is uncertain even if each block individually is confident.

Place it in context: what it resembles, what it is annotated as, and how it looks.

  · Nearest PDB neighbors are the top structural matches found by Foldseek when searching this structure against the entire Protein Data Bank. Each hit reports a TM-score (0 to 1; >0.5 almost always implies the same fold) and an E-value. These are *structural* homologs — they may share no detectable sequence similarity.

  · Functional annotations link the protein to curated databases. InterPro entries identify conserved domains and families by matching the sequence against member-database signatures (Pfam, PROSITE, CDD, …). Gene Ontology (GO) terms describe molecular function, biological process, and cellular component in a controlled vocabulary. CATH places the structure in a hierarchical fold classification (Class/Architecture/Topology/Homologous-superfamily). The organism is the source species.

  · Three diagnostic plots accompany the record. The Cα contact map visualizes the tertiary structure as a 2D adjacency matrix (8 Å cutoff, sequence-local contacts suppressed). The Ramachandran plot shows the distribution of backbone (φ, ψ) torsions, with points in the α and β basins reflecting secondary structure content. The PAE plot shows AlphaFold's inter-residue confidence as a color matrix.

  · Six rendered views show the 3D structure from the faces of a cube — i.e. along ±x, ±y, ±z. Rendering representation is drawn randomly per protein from cartoon (secondary-structure ribbons), sticks (backbone bonds), or molecular surface; coloring is either N→C rainbow (blue at the N-terminus through red at the C-terminus) or one color per chain.